Protein AF-A0A9X3WXW0-F1 (afdb_monomer_lite)

Sequence (211 aa):
MPALLLGILGALLFALIAGNRMRPHPTSMSPHPRTERRALQRSVERANAVAKALGFVAEQDAEIPTTFRLHAPEASDGVTLRMGSPAVFAGSFKEDKLVDWMKLEAKGPPGFPAGVKVRPPVQTSLERREGLPGESPTLVTPGGVKLVIENEAGAAIDIAALTGWIDSFPKGTWLVTMNAEALELRADTPAAEDAITCARMLLEEARKPRV

Radius of gyration: 25.04 Å; chains: 1; bounding box: 86×48×47 Å

pLDDT: mean 77.26, std 17.95, range [35.78, 96.0]

Structure (mmCIF, N/CA/C/O backbone):
data_AF-A0A9X3WXW0-F1
#
_entry.id   AF-A0A9X3WXW0-F1
#
loop_
_atom_site.group_PDB
_atom_site.id
_atom_site.type_symbol
_atom_site.label_atom_id
_atom_site.label_alt_id
_atom_site.label_comp_id
_atom_site.label_asym_id
_atom_site.label_entity_id
_atom_site.label_seq_id
_atom_site.pdbx_PDB_ins_code
_atom_site.Cartn_x
_atom_site.Cartn_y
_atom_site.Cartn_z
_atom_site.occupancy
_atom_site.B_iso_or_equiv
_atom_site.auth_seq_id
_atom_site.auth_comp_id
_atom_site.auth_asym_id
_atom_site.auth_atom_id
_atom_site.pdbx_PDB_model_num
ATOM 1 N N . MET A 1 1 ? 68.258 35.914 29.140 1.00 47.53 1 MET A N 1
ATOM 2 C CA . MET A 1 1 ? 67.156 35.942 28.155 1.00 47.53 1 MET A CA 1
ATOM 3 C C . MET A 1 1 ? 66.601 34.531 27.959 1.00 47.53 1 MET A C 1
ATOM 5 O O . MET A 1 1 ? 67.236 33.757 27.257 1.00 47.53 1 MET A O 1
ATOM 9 N N . PRO A 1 2 ? 65.461 34.171 28.576 1.00 46.22 2 PRO A N 1
ATOM 10 C CA . PRO A 1 2 ? 64.708 32.983 28.183 1.00 46.22 2 PRO A CA 1
ATOM 11 C C . PRO A 1 2 ? 63.218 33.338 28.032 1.00 46.22 2 PRO A C 1
ATOM 13 O O . PRO A 1 2 ? 62.447 33.228 28.975 1.00 46.22 2 PRO A O 1
ATOM 16 N N . ALA A 1 3 ? 62.809 33.822 26.861 1.00 49.00 3 ALA A N 1
ATOM 17 C CA . ALA A 1 3 ? 61.394 34.104 26.573 1.00 49.00 3 ALA A CA 1
ATOM 18 C C . ALA A 1 3 ? 60.974 33.676 25.155 1.00 49.00 3 ALA A C 1
ATOM 20 O O . ALA A 1 3 ? 59.904 34.037 24.685 1.00 49.00 3 ALA A O 1
ATOM 21 N N . LEU A 1 4 ? 61.811 32.895 24.465 1.00 49.19 4 LEU A N 1
ATOM 22 C CA . LEU A 1 4 ? 61.635 32.570 23.044 1.00 49.19 4 LEU A CA 1
ATOM 23 C C . LEU A 1 4 ? 61.511 31.068 22.750 1.00 49.19 4 LEU A C 1
ATOM 25 O O . LEU A 1 4 ? 61.487 30.677 21.591 1.00 49.19 4 LEU A O 1
ATOM 29 N N . LEU A 1 5 ? 61.391 30.224 23.781 1.00 47.75 5 LEU A N 1
ATOM 30 C CA . LEU A 1 5 ? 61.276 28.764 23.623 1.00 47.75 5 LEU A CA 1
ATOM 31 C C . LEU A 1 5 ? 59.913 28.178 24.027 1.00 47.75 5 LEU A C 1
ATOM 33 O O . LEU A 1 5 ? 59.675 26.998 23.802 1.00 47.75 5 LEU A O 1
ATOM 37 N N . LEU A 1 6 ? 58.987 28.991 24.549 1.00 47.25 6 LEU A N 1
ATOM 38 C CA . LEU A 1 6 ? 57.638 28.541 24.936 1.00 47.25 6 LEU A CA 1
ATOM 39 C C . LEU A 1 6 ? 56.547 28.841 23.890 1.00 47.25 6 LEU A C 1
ATOM 41 O O . LEU A 1 6 ? 55.460 28.280 23.973 1.00 47.25 6 LEU A O 1
ATOM 45 N N . GLY A 1 7 ? 56.829 29.665 22.874 1.00 44.81 7 GLY A N 1
ATOM 46 C CA . GLY A 1 7 ? 55.848 30.021 21.836 1.00 44.81 7 GLY A CA 1
ATOM 47 C C . GLY A 1 7 ? 55.721 29.011 20.688 1.00 44.81 7 GLY A C 1
ATOM 48 O O . GLY A 1 7 ? 54.688 28.957 20.029 1.00 44.81 7 GLY A O 1
ATOM 49 N N . ILE A 1 8 ? 56.745 28.185 20.452 1.00 50.59 8 ILE A N 1
ATOM 50 C CA . ILE A 1 8 ? 56.795 27.301 19.272 1.00 50.59 8 ILE A CA 1
ATOM 51 C C . ILE A 1 8 ? 56.141 25.937 19.557 1.00 50.59 8 ILE A C 1
ATOM 53 O O . ILE A 1 8 ? 55.553 25.338 18.657 1.00 50.59 8 ILE A O 1
ATOM 57 N N . LEU A 1 9 ? 56.135 25.473 20.814 1.00 44.88 9 LEU A N 1
ATOM 58 C CA . LEU A 1 9 ? 55.498 24.197 21.170 1.00 44.88 9 LEU A CA 1
ATOM 59 C C . LEU A 1 9 ? 53.958 24.270 21.223 1.00 44.88 9 LEU A C 1
ATOM 61 O O . LEU A 1 9 ? 53.294 23.268 20.968 1.00 44.88 9 LEU A O 1
ATOM 65 N N . GLY A 1 10 ? 53.378 25.443 21.505 1.00 42.62 10 GLY A N 1
ATOM 66 C CA . GLY A 1 10 ? 51.919 25.629 21.542 1.00 42.62 10 GLY A CA 1
ATOM 67 C C . GLY A 1 10 ? 51.260 25.642 20.157 1.00 42.62 10 GLY A C 1
ATOM 68 O O . GLY A 1 10 ? 50.136 25.168 19.998 1.00 42.62 10 GLY A O 1
ATOM 69 N N . ALA A 1 11 ? 51.971 26.119 19.131 1.00 47.56 11 ALA A N 1
ATOM 70 C CA . ALA A 1 11 ? 51.448 26.200 17.765 1.00 47.56 11 ALA A CA 1
ATOM 71 C C . ALA A 1 11 ? 51.421 24.835 17.047 1.00 47.56 11 ALA A C 1
ATOM 73 O O . ALA A 1 11 ? 50.542 24.581 16.224 1.00 47.56 11 ALA A O 1
ATOM 74 N N . LEU A 1 12 ? 52.334 23.922 17.396 1.00 47.69 12 LEU A N 1
ATOM 75 C CA . LEU A 1 12 ? 52.393 22.578 16.809 1.00 47.69 12 LEU A CA 1
ATOM 76 C C . LEU A 1 12 ? 51.309 21.632 17.350 1.00 47.69 12 LEU A C 1
ATOM 78 O O . LEU A 1 12 ? 50.851 20.756 16.616 1.00 47.69 12 LEU A O 1
ATOM 82 N N . LEU A 1 13 ? 50.827 21.839 18.581 1.00 46.28 13 LEU A N 1
ATOM 83 C CA . LEU A 1 13 ? 49.731 21.035 19.134 1.00 46.28 13 LEU A CA 1
ATOM 84 C C . LEU A 1 13 ? 48.352 21.462 18.594 1.00 46.28 13 LEU A C 1
ATOM 86 O O . LEU A 1 13 ? 47.459 20.627 18.452 1.00 46.28 13 LEU A O 1
ATOM 90 N N . PHE A 1 14 ? 48.181 22.735 18.219 1.00 44.19 14 PHE A N 1
ATOM 91 C CA . PHE A 1 14 ? 46.934 23.222 17.614 1.00 44.19 14 PHE A CA 1
ATOM 92 C C . PHE A 1 14 ? 46.792 22.812 16.138 1.00 44.19 14 PHE A C 1
ATOM 94 O O . PHE A 1 14 ? 45.684 22.533 15.679 1.00 44.19 14 PHE A O 1
ATOM 101 N N . ALA A 1 15 ? 47.904 22.676 15.407 1.00 44.59 15 ALA A N 1
ATOM 102 C CA . ALA A 1 15 ? 47.894 22.217 14.016 1.00 44.59 15 ALA A CA 1
ATOM 103 C C . ALA A 1 15 ? 47.544 20.720 13.867 1.00 44.59 15 ALA A C 1
ATOM 105 O O . ALA A 1 15 ? 46.961 20.320 12.860 1.00 44.59 15 ALA A O 1
ATOM 106 N N . LEU A 1 16 ? 47.822 19.895 14.883 1.00 45.16 16 LEU A N 1
ATOM 107 C CA . LEU A 1 16 ? 47.486 18.464 14.882 1.00 45.16 16 LEU A CA 1
ATOM 108 C C . LEU A 1 16 ? 46.046 18.164 15.333 1.00 45.16 16 LEU A C 1
ATOM 110 O O . LEU A 1 16 ? 45.488 17.142 14.937 1.00 45.16 16 LEU A O 1
ATOM 114 N N . ILE A 1 17 ? 45.409 19.067 16.088 1.00 46.66 17 ILE A N 1
ATOM 115 C CA . ILE A 1 17 ? 43.994 18.938 16.484 1.00 46.66 17 ILE A CA 1
ATOM 116 C C . ILE A 1 17 ? 43.063 19.587 15.442 1.00 46.66 17 ILE A C 1
ATOM 118 O O . ILE A 1 17 ? 41.972 19.073 15.193 1.00 46.66 17 ILE A O 1
ATOM 122 N N . ALA A 1 18 ? 43.508 20.644 14.753 1.00 41.84 18 ALA A N 1
ATOM 123 C CA . ALA A 1 18 ? 42.761 21.260 13.651 1.00 41.84 18 ALA A CA 1
ATOM 124 C C . ALA A 1 18 ? 42.879 20.493 12.315 1.00 41.84 18 ALA A C 1
ATOM 126 O O . ALA A 1 18 ? 42.007 20.617 11.459 1.00 41.84 18 ALA A O 1
ATOM 127 N N . GLY A 1 19 ? 43.915 19.664 12.137 1.00 36.09 19 GLY A N 1
ATOM 128 C CA . GLY A 1 19 ? 44.166 18.924 10.892 1.00 36.09 19 GLY A CA 1
ATOM 129 C C . GLY A 1 19 ? 43.386 17.614 10.715 1.00 36.09 19 GLY A C 1
ATOM 130 O O . GLY A 1 19 ? 43.466 17.011 9.648 1.00 36.09 19 GLY A O 1
ATOM 131 N N . ASN A 1 20 ? 42.635 17.158 11.727 1.00 38.81 20 ASN A N 1
ATOM 132 C CA . ASN A 1 20 ? 42.012 15.823 11.722 1.00 38.81 20 ASN A CA 1
ATOM 133 C C . ASN A 1 20 ? 40.472 15.817 11.778 1.00 38.81 20 ASN A C 1
ATOM 135 O O . ASN A 1 20 ? 39.855 14.768 11.959 1.00 38.81 20 ASN A O 1
ATOM 139 N N . ARG A 1 21 ? 39.819 16.970 11.588 1.00 47.25 21 ARG A N 1
ATOM 140 C CA . ARG A 1 21 ? 38.354 17.069 11.480 1.00 47.25 21 ARG A CA 1
ATOM 141 C C . ARG A 1 21 ? 37.946 17.916 10.287 1.00 47.25 21 ARG A C 1
ATOM 143 O O . ARG A 1 21 ? 37.599 19.076 10.434 1.00 47.25 21 ARG A O 1
ATOM 150 N N . MET A 1 22 ? 38.007 17.282 9.123 1.00 42.00 22 MET A N 1
ATOM 151 C CA . MET A 1 22 ? 37.138 17.451 7.951 1.00 42.00 22 MET A CA 1
ATOM 152 C C . MET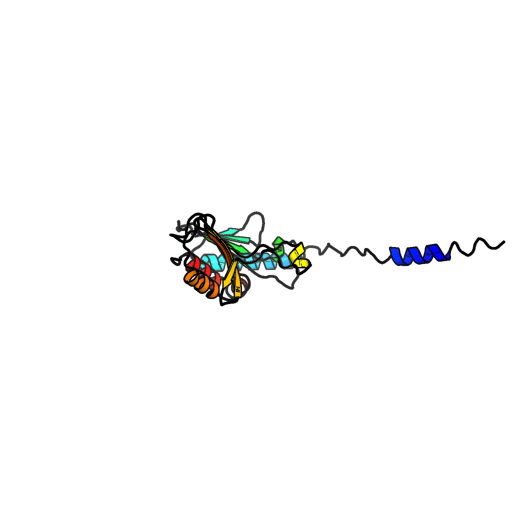 A 1 22 ? 37.929 16.968 6.737 1.00 42.00 22 MET A C 1
ATOM 154 O O . MET A 1 22 ? 38.359 17.742 5.891 1.00 42.00 22 MET A O 1
ATOM 158 N N . ARG A 1 23 ? 38.096 15.644 6.621 1.00 35.78 23 ARG A N 1
ATOM 159 C CA . ARG A 1 23 ? 38.036 15.090 5.270 1.00 35.78 23 ARG A CA 1
ATOM 160 C C . ARG A 1 23 ? 36.584 15.298 4.846 1.00 35.78 23 ARG A C 1
ATOM 162 O O . ARG A 1 23 ? 35.721 14.704 5.500 1.00 35.78 23 ARG A O 1
ATOM 169 N N . PRO A 1 24 ? 36.274 16.137 3.844 1.00 39.06 24 PRO A N 1
ATOM 170 C CA . PRO A 1 24 ? 34.961 16.059 3.235 1.00 39.06 24 PRO A CA 1
ATOM 171 C C . PRO A 1 24 ? 34.783 14.594 2.840 1.00 39.06 24 PRO A C 1
ATOM 173 O O . PRO A 1 24 ? 35.635 14.021 2.157 1.00 39.06 24 PRO A O 1
ATOM 176 N N . HIS A 1 25 ? 33.732 13.946 3.346 1.00 38.56 25 HIS A N 1
ATOM 177 C CA . HIS A 1 25 ? 33.271 12.727 2.702 1.00 38.56 25 HIS A CA 1
ATOM 178 C C . HIS A 1 25 ? 33.154 13.065 1.216 1.00 38.56 25 HIS A C 1
ATOM 180 O O . HIS A 1 25 ? 32.498 14.066 0.907 1.00 38.56 25 HIS A O 1
ATOM 186 N N . PRO A 1 26 ? 33.796 12.313 0.308 1.00 38.75 26 PRO A N 1
ATOM 187 C CA . PRO A 1 26 ? 33.577 12.518 -1.108 1.00 38.75 26 PRO A CA 1
ATOM 188 C C . PRO A 1 26 ? 32.106 12.191 -1.385 1.00 38.75 26 PRO A C 1
ATOM 190 O O . PRO A 1 26 ? 31.726 11.052 -1.623 1.00 38.75 26 PRO A O 1
ATOM 193 N N . THR A 1 27 ? 31.254 13.210 -1.324 1.00 44.75 27 THR A N 1
ATOM 194 C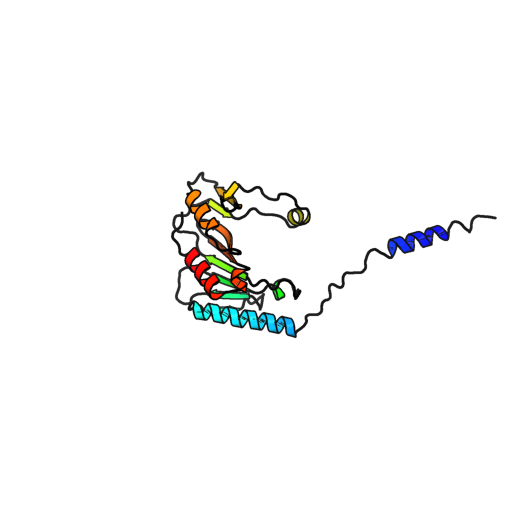 CA . THR A 1 27 ? 29.890 13.230 -1.862 1.00 44.75 27 THR A CA 1
ATOM 195 C C . THR A 1 27 ? 29.991 13.545 -3.348 1.00 44.75 27 THR A C 1
ATOM 197 O O . THR A 1 27 ? 29.448 14.509 -3.865 1.00 44.75 27 THR A O 1
ATOM 200 N N . SER A 1 28 ? 30.776 12.724 -4.034 1.00 43.00 28 SER A N 1
ATOM 201 C CA . SER A 1 28 ? 30.934 12.744 -5.477 1.00 43.00 28 SER A CA 1
ATOM 202 C C . SER A 1 28 ? 31.199 11.307 -5.911 1.00 43.00 28 SER A C 1
ATOM 204 O O . SER A 1 28 ? 32.285 10.940 -6.351 1.00 43.00 28 SER A O 1
ATOM 206 N N . MET A 1 29 ? 30.200 10.444 -5.705 1.00 43.81 29 MET A N 1
ATOM 207 C CA . MET A 1 29 ? 30.074 9.283 -6.576 1.00 43.81 29 MET A CA 1
ATOM 208 C C . MET A 1 29 ? 29.506 9.820 -7.878 1.00 43.81 29 MET A C 1
ATOM 210 O O . MET A 1 29 ? 28.339 10.198 -7.947 1.00 43.81 29 MET A O 1
ATOM 214 N N . SER A 1 30 ? 30.364 9.928 -8.886 1.00 46.16 30 SER A N 1
ATOM 215 C CA . SER A 1 30 ? 29.923 10.223 -10.241 1.00 46.16 30 SER A CA 1
ATOM 216 C C . SER A 1 30 ? 28.887 9.172 -10.664 1.00 46.16 30 SER A C 1
ATOM 218 O O . SER A 1 30 ? 29.119 7.984 -10.415 1.00 46.16 30 SER A O 1
ATOM 220 N N . PRO A 1 31 ? 27.768 9.568 -11.292 1.00 49.84 31 PRO A N 1
ATOM 221 C CA . PRO A 1 31 ? 26.766 8.628 -11.779 1.00 49.84 31 PRO A CA 1
ATOM 222 C C . PRO A 1 31 ? 27.450 7.597 -12.679 1.00 49.84 31 PRO A C 1
ATOM 224 O O . PRO A 1 31 ? 28.133 7.958 -13.636 1.00 49.84 31 PRO A O 1
ATOM 227 N N . HIS A 1 32 ? 27.354 6.309 -12.344 1.00 58.59 32 HIS A N 1
ATOM 228 C CA . HIS A 1 32 ? 27.865 5.237 -13.196 1.00 58.59 32 HIS A CA 1
ATOM 229 C C . HIS A 1 32 ? 26.804 4.922 -14.250 1.00 58.59 32 HIS A C 1
ATOM 231 O O . HIS A 1 32 ? 25.869 4.179 -13.945 1.00 58.59 32 HIS A O 1
ATOM 237 N N . PRO A 1 33 ? 26.943 5.393 -15.508 1.00 62.66 33 PRO A N 1
ATOM 238 C CA . PRO A 1 33 ? 25.837 5.402 -16.472 1.00 62.66 33 PRO A CA 1
ATOM 239 C C . PRO A 1 33 ? 25.291 4.003 -16.782 1.00 62.66 33 PRO A C 1
ATOM 241 O O . PRO A 1 33 ? 24.159 3.839 -17.224 1.00 62.66 33 PRO A O 1
ATOM 244 N N . ARG A 1 34 ? 26.102 2.961 -16.561 1.00 67.38 34 ARG A N 1
ATOM 245 C CA . ARG A 1 34 ? 25.706 1.560 -16.742 1.00 67.38 34 ARG A CA 1
ATOM 246 C C . ARG A 1 34 ? 24.744 1.076 -15.658 1.00 67.38 34 ARG A C 1
ATOM 248 O O . ARG A 1 34 ? 23.805 0.354 -15.982 1.00 67.38 34 ARG A O 1
ATOM 255 N N . THR A 1 35 ? 24.962 1.456 -14.402 1.00 68.56 35 THR A N 1
ATOM 256 C CA . THR A 1 35 ? 24.119 1.038 -13.273 1.00 68.56 35 THR A CA 1
ATOM 257 C C . THR A 1 35 ? 22.761 1.726 -13.337 1.00 68.56 35 THR A C 1
ATOM 259 O O . THR A 1 35 ? 21.738 1.072 -13.153 1.00 68.56 35 THR A O 1
ATOM 262 N N . GLU A 1 36 ? 22.734 3.005 -13.718 1.00 69.62 36 GLU A N 1
ATOM 263 C CA . GLU A 1 36 ? 21.486 3.755 -13.908 1.00 69.62 36 GLU A CA 1
ATOM 264 C C . GLU A 1 36 ? 20.651 3.176 -15.050 1.00 69.62 36 GLU A C 1
ATOM 266 O O . GLU A 1 36 ? 19.460 2.921 -14.882 1.00 69.62 36 GLU A O 1
ATOM 271 N N . ARG A 1 37 ? 21.289 2.876 -16.191 1.00 76.56 37 ARG A N 1
ATOM 272 C CA . ARG A 1 37 ? 20.621 2.241 -17.337 1.00 76.56 37 ARG A CA 1
ATOM 273 C C . ARG A 1 37 ? 20.045 0.875 -16.988 1.00 76.56 37 ARG A C 1
ATOM 275 O O . ARG A 1 37 ? 18.923 0.585 -17.379 1.00 76.56 37 ARG A O 1
ATOM 282 N N . ARG A 1 38 ? 20.784 0.048 -16.242 1.00 78.25 38 ARG A N 1
ATOM 283 C CA . ARG A 1 38 ? 20.304 -1.272 -15.803 1.00 78.25 38 ARG A CA 1
ATOM 284 C C . ARG A 1 38 ? 19.134 -1.162 -14.832 1.00 78.25 38 ARG A C 1
ATOM 286 O O . ARG A 1 38 ? 18.173 -1.907 -14.974 1.00 78.25 38 ARG A O 1
ATOM 293 N N . ALA A 1 39 ? 19.201 -0.240 -13.872 1.00 76.38 39 ALA A N 1
ATOM 294 C CA . ALA A 1 39 ? 18.103 -0.003 -12.941 1.00 76.38 39 ALA A CA 1
ATOM 295 C C . ALA A 1 39 ? 16.846 0.469 -13.683 1.00 76.38 39 ALA A C 1
ATOM 297 O O . ALA A 1 39 ? 15.774 -0.085 -13.466 1.00 76.38 39 ALA A O 1
ATOM 298 N N . LEU A 1 40 ? 16.996 1.415 -14.616 1.00 80.69 40 LEU A N 1
ATOM 299 C CA . LEU A 1 40 ? 15.907 1.886 -15.466 1.00 80.69 40 LEU A CA 1
ATOM 300 C C . LEU A 1 40 ? 15.310 0.757 -16.308 1.00 80.69 40 LEU A C 1
ATOM 302 O O . LEU A 1 40 ? 14.100 0.559 -16.279 1.00 80.69 40 LEU A O 1
ATOM 306 N N . GLN A 1 41 ? 16.146 -0.007 -17.012 1.00 85.19 41 GLN A N 1
ATOM 307 C CA . GLN A 1 41 ? 15.699 -1.137 -17.825 1.00 85.19 41 GLN A CA 1
ATOM 308 C C . GLN A 1 41 ? 14.925 -2.155 -16.979 1.00 85.19 41 GLN A C 1
ATOM 310 O O . GLN A 1 41 ? 13.826 -2.552 -17.357 1.00 85.19 41 GLN A O 1
ATOM 315 N N . ARG A 1 42 ? 15.443 -2.508 -15.797 1.00 83.88 42 ARG A N 1
ATOM 316 C CA . ARG A 1 42 ? 14.769 -3.412 -14.859 1.00 83.88 42 ARG A CA 1
ATOM 317 C C . ARG A 1 42 ? 13.416 -2.862 -14.403 1.00 83.88 42 ARG A C 1
ATOM 319 O O . ARG A 1 42 ? 12.443 -3.609 -14.368 1.00 83.88 42 ARG A O 1
ATOM 326 N N . SER A 1 43 ? 13.341 -1.576 -14.053 1.00 85.12 43 SER A N 1
ATOM 327 C CA . SER A 1 43 ? 12.083 -0.925 -13.663 1.00 85.12 43 SER A CA 1
ATOM 328 C C . SER A 1 43 ? 11.057 -0.957 -14.799 1.00 85.12 43 SER A C 1
ATOM 330 O O . SER A 1 43 ? 9.907 -1.310 -14.550 1.00 85.12 43 SER A O 1
ATOM 332 N N . VAL A 1 44 ? 11.479 -0.662 -16.036 1.00 89.81 44 VAL A N 1
ATOM 333 C CA . VAL A 1 44 ? 10.632 -0.696 -17.242 1.00 89.81 44 VAL A CA 1
ATOM 334 C C . VAL A 1 44 ? 10.103 -2.107 -17.503 1.00 89.81 44 VAL A C 1
ATOM 336 O O . VAL A 1 44 ? 8.897 -2.299 -17.642 1.00 89.81 44 VAL A O 1
ATOM 339 N N . GLU A 1 45 ? 10.988 -3.105 -17.556 1.00 90.44 45 GLU A N 1
ATOM 340 C CA . GLU A 1 45 ? 10.623 -4.502 -17.823 1.00 90.44 45 GLU A CA 1
ATOM 341 C C . GLU A 1 45 ? 9.633 -5.022 -16.780 1.00 90.44 45 GLU A C 1
ATOM 343 O O . GLU A 1 45 ? 8.600 -5.596 -17.133 1.00 90.44 45 GLU A O 1
ATOM 348 N N . ARG A 1 46 ? 9.900 -4.757 -15.497 1.00 89.38 46 ARG A N 1
ATOM 349 C CA . ARG A 1 46 ? 9.033 -5.180 -14.397 1.00 89.38 46 ARG A CA 1
ATOM 350 C C . ARG A 1 46 ? 7.678 -4.480 -14.437 1.00 89.38 46 ARG A C 1
ATOM 352 O O . ARG A 1 46 ? 6.658 -5.152 -14.303 1.00 89.38 46 ARG A O 1
ATOM 359 N N . ALA A 1 47 ? 7.654 -3.160 -14.631 1.00 91.56 47 ALA A N 1
ATOM 360 C CA . ALA A 1 47 ? 6.409 -2.400 -14.713 1.00 91.56 47 ALA A CA 1
ATOM 361 C C . ALA A 1 47 ? 5.534 -2.892 -15.868 1.00 91.56 47 ALA A C 1
ATOM 363 O O . ALA A 1 47 ? 4.358 -3.168 -15.659 1.00 91.56 47 ALA A O 1
ATOM 364 N N . ASN A 1 48 ? 6.116 -3.108 -17.049 1.00 92.88 48 ASN A N 1
ATOM 365 C CA . ASN A 1 48 ? 5.394 -3.639 -18.205 1.00 92.88 48 ASN A CA 1
ATOM 366 C C . ASN A 1 48 ? 4.901 -5.075 -17.985 1.00 92.88 48 ASN A C 1
ATOM 368 O O . ASN A 1 48 ? 3.790 -5.409 -18.397 1.00 92.88 48 ASN A O 1
ATOM 372 N N . ALA A 1 49 ? 5.695 -5.926 -17.325 1.00 93.25 49 ALA A N 1
ATOM 373 C CA . ALA A 1 49 ? 5.285 -7.287 -16.991 1.00 93.25 49 ALA A CA 1
ATOM 374 C C . ALA A 1 49 ? 4.075 -7.296 -16.044 1.00 93.25 49 ALA A C 1
ATOM 376 O O . ALA A 1 49 ? 3.105 -8.011 -16.298 1.00 93.25 49 ALA A O 1
ATOM 377 N N . VAL A 1 50 ? 4.101 -6.463 -14.998 1.00 93.19 50 VAL A N 1
ATOM 378 C CA . VAL A 1 50 ? 2.973 -6.297 -14.070 1.00 93.19 50 VAL A CA 1
ATOM 379 C C . VAL A 1 50 ? 1.762 -5.713 -14.793 1.00 93.19 50 VAL A C 1
ATOM 381 O O . VAL A 1 50 ? 0.676 -6.277 -14.687 1.00 93.19 50 VAL A O 1
ATOM 384 N N . ALA A 1 51 ? 1.944 -4.654 -15.587 1.00 92.81 51 ALA A N 1
ATOM 385 C CA . ALA A 1 51 ? 0.868 -4.033 -16.359 1.00 92.81 51 ALA A CA 1
ATOM 386 C C . ALA A 1 51 ? 0.150 -5.066 -17.229 1.00 92.81 51 ALA A C 1
ATOM 388 O O . ALA A 1 51 ? -1.055 -5.271 -17.107 1.00 92.81 51 ALA A O 1
ATOM 389 N N . LYS A 1 52 ? 0.918 -5.816 -18.025 1.00 94.06 52 LYS A N 1
ATOM 390 C CA . LYS A 1 52 ? 0.397 -6.870 -18.894 1.00 94.06 52 LYS A CA 1
ATOM 391 C C . LYS A 1 52 ? -0.341 -7.955 -18.109 1.00 94.06 52 LYS A C 1
ATOM 393 O O . LYS A 1 52 ? -1.409 -8.383 -18.531 1.00 94.06 52 LYS A O 1
ATOM 398 N N . ALA A 1 53 ? 0.212 -8.404 -16.983 1.00 93.44 53 ALA A N 1
ATOM 399 C CA . ALA A 1 53 ? -0.375 -9.474 -16.175 1.00 93.44 53 ALA A CA 1
ATOM 400 C C . ALA A 1 53 ? -1.686 -9.081 -15.473 1.00 93.44 53 ALA A C 1
ATOM 402 O O . ALA A 1 53 ? -2.442 -9.971 -15.067 1.00 93.44 53 ALA A O 1
ATOM 403 N N . LEU A 1 54 ? -1.926 -7.778 -15.306 1.00 90.62 54 LEU A N 1
ATOM 404 C CA . LEU A 1 54 ? -3.113 -7.209 -14.667 1.00 90.62 54 LEU A CA 1
ATOM 405 C C . LEU A 1 54 ? -4.099 -6.585 -15.665 1.00 90.62 54 LEU A C 1
ATOM 407 O O . LEU A 1 54 ? -5.197 -6.215 -15.262 1.00 90.62 54 LEU A O 1
ATOM 411 N N . GLY A 1 55 ? -3.727 -6.457 -16.944 1.00 91.12 55 GLY A N 1
ATOM 412 C CA . GLY A 1 55 ? -4.512 -5.723 -17.943 1.00 91.12 55 GLY A CA 1
ATOM 413 C C . GLY A 1 55 ? -4.456 -4.199 -17.766 1.00 91.12 55 GLY A C 1
ATOM 414 O O . GLY A 1 55 ? -5.410 -3.502 -18.092 1.00 91.12 55 GLY A O 1
ATOM 415 N N . PHE A 1 56 ? -3.370 -3.682 -17.192 1.00 92.00 56 PHE A N 1
ATOM 416 C CA . PHE A 1 56 ? -3.152 -2.260 -16.924 1.00 92.00 56 PHE A CA 1
ATOM 417 C C . PHE A 1 56 ? -2.222 -1.654 -17.983 1.00 92.00 56 PHE A C 1
ATOM 419 O O . PHE A 1 56 ? -1.517 -2.361 -18.707 1.00 92.00 56 PHE A O 1
ATOM 426 N N . VAL A 1 57 ? -2.178 -0.327 -18.026 1.00 91.12 57 VAL A N 1
ATOM 427 C CA . VAL A 1 57 ? -1.202 0.460 -18.781 1.00 91.12 57 VAL A CA 1
ATOM 428 C C . VAL A 1 57 ? -0.167 1.020 -17.812 1.00 91.12 57 VAL A C 1
ATOM 430 O O . VAL A 1 57 ? -0.516 1.527 -16.745 1.00 91.12 57 VAL A O 1
ATOM 433 N N . ALA A 1 58 ? 1.110 0.904 -18.180 1.00 92.81 58 ALA A N 1
ATOM 434 C CA . ALA A 1 58 ? 2.220 1.496 -17.445 1.00 92.81 58 ALA A CA 1
ATOM 435 C C . ALA A 1 58 ? 2.574 2.866 -18.027 1.00 92.81 58 ALA A C 1
ATOM 437 O O . ALA A 1 58 ? 2.940 2.980 -19.194 1.00 92.81 58 ALA A O 1
ATOM 438 N N . GLU A 1 59 ? 2.531 3.886 -17.184 1.00 92.19 59 GLU A N 1
ATOM 439 C CA . GLU A 1 59 ? 2.983 5.239 -17.479 1.00 92.19 59 GLU A CA 1
ATOM 440 C C . GLU A 1 59 ? 4.195 5.562 -16.618 1.00 92.19 59 GLU A C 1
ATOM 442 O O . GLU A 1 59 ? 4.181 5.383 -15.399 1.00 92.19 59 GLU A O 1
ATOM 447 N N . GLN A 1 60 ? 5.264 6.030 -17.250 1.00 90.62 60 GLN A N 1
ATOM 448 C CA . GLN A 1 60 ? 6.455 6.457 -16.532 1.00 90.62 60 GLN A CA 1
ATOM 449 C C . GLN A 1 60 ? 6.190 7.781 -15.808 1.00 90.62 60 GLN A C 1
ATOM 451 O O . GLN A 1 60 ? 5.596 8.700 -16.370 1.00 90.62 60 GLN A O 1
ATOM 456 N N . ASP A 1 61 ? 6.650 7.884 -14.564 1.00 85.12 61 ASP A N 1
ATOM 457 C CA . ASP A 1 61 ? 6.620 9.128 -13.802 1.00 85.12 61 ASP A CA 1
ATOM 458 C C . ASP A 1 61 ? 7.584 10.147 -14.438 1.00 85.12 61 ASP A C 1
ATOM 460 O O . ASP A 1 61 ? 8.744 9.830 -14.717 1.00 85.12 61 ASP A O 1
ATOM 464 N N . ALA A 1 62 ? 7.095 11.363 -14.692 1.00 81.31 62 ALA A N 1
ATOM 465 C CA . ALA A 1 62 ? 7.852 12.391 -15.404 1.00 81.31 62 ALA A CA 1
ATOM 466 C C . ALA A 1 62 ? 9.059 12.911 -14.605 1.00 81.31 62 ALA A C 1
ATOM 468 O O . ALA A 1 62 ? 10.039 13.364 -15.197 1.00 81.31 62 ALA A O 1
ATOM 469 N N . GLU A 1 63 ? 9.000 12.846 -13.274 1.00 78.81 63 GLU A N 1
ATOM 470 C CA . GLU A 1 63 ? 10.046 13.365 -12.390 1.00 78.81 63 GLU A CA 1
ATOM 471 C C . GLU A 1 63 ? 11.040 12.274 -11.985 1.00 78.81 63 GLU A C 1
ATOM 473 O O . GLU A 1 63 ? 12.221 12.548 -11.761 1.00 78.81 63 GLU A O 1
ATOM 478 N N . ILE A 1 64 ? 10.578 11.022 -11.897 1.00 78.94 64 ILE A N 1
ATOM 479 C CA . ILE A 1 64 ? 11.378 9.897 -11.406 1.00 78.94 64 ILE A CA 1
ATOM 480 C C . ILE A 1 64 ? 11.359 8.762 -12.442 1.00 78.94 64 ILE A C 1
ATOM 482 O O . ILE A 1 64 ? 10.491 7.892 -12.377 1.00 78.94 64 ILE A O 1
ATOM 486 N N . PRO A 1 65 ? 12.364 8.664 -13.335 1.00 80.81 65 PRO A N 1
ATOM 487 C CA . PRO A 1 65 ? 12.353 7.715 -14.456 1.00 80.81 65 PRO A CA 1
ATOM 488 C C . PRO A 1 65 ? 12.223 6.229 -14.081 1.00 80.81 65 PRO A C 1
ATOM 490 O O . PRO A 1 65 ? 11.839 5.407 -14.905 1.00 80.81 65 PRO A O 1
ATOM 493 N N . THR A 1 66 ? 12.564 5.839 -12.854 1.00 82.94 66 THR A N 1
ATOM 494 C CA . THR A 1 66 ? 12.420 4.446 -12.379 1.00 82.94 66 THR A CA 1
ATOM 495 C C . THR A 1 66 ? 11.085 4.168 -11.703 1.00 82.94 66 THR A C 1
ATOM 497 O O . THR A 1 66 ? 10.876 3.055 -11.225 1.00 82.94 66 THR A O 1
ATOM 500 N N . THR A 1 67 ? 10.192 5.154 -11.648 1.00 86.62 67 THR A N 1
ATOM 501 C CA . THR A 1 67 ? 8.852 5.024 -11.083 1.00 86.62 67 THR A CA 1
ATOM 502 C C . THR A 1 67 ? 7.832 4.945 -12.206 1.00 86.62 67 THR A C 1
ATOM 504 O O . THR A 1 67 ? 7.883 5.706 -13.168 1.00 86.62 67 THR A O 1
ATOM 507 N N . PHE A 1 68 ? 6.891 4.021 -12.065 1.00 90.88 68 PHE A N 1
ATOM 508 C CA . PHE A 1 68 ? 5.805 3.805 -13.005 1.00 90.88 68 PHE A CA 1
ATOM 509 C C . PHE A 1 68 ? 4.481 3.842 -12.261 1.00 90.88 68 PHE A C 1
ATOM 511 O O . PHE A 1 68 ? 4.348 3.274 -11.172 1.00 90.88 68 PHE A O 1
ATOM 518 N N . ARG A 1 69 ? 3.504 4.514 -12.858 1.00 90.94 69 ARG A N 1
ATOM 519 C CA . ARG A 1 69 ? 2.099 4.453 -12.488 1.00 90.94 69 ARG A CA 1
ATOM 520 C C . ARG A 1 69 ? 1.409 3.446 -13.398 1.00 90.94 69 ARG A C 1
ATOM 522 O O . ARG A 1 69 ? 1.537 3.499 -14.612 1.00 90.94 69 ARG A O 1
ATOM 529 N N . LEU A 1 70 ? 0.686 2.527 -12.793 1.00 92.12 70 LEU A N 1
ATOM 530 C CA . LEU A 1 70 ? -0.095 1.494 -13.440 1.00 92.12 70 LEU A CA 1
ATOM 531 C C . LEU A 1 70 ? -1.566 1.823 -13.213 1.00 92.12 70 LEU A C 1
ATOM 533 O O . LEU A 1 70 ? -2.007 1.927 -12.064 1.00 92.12 70 LEU A O 1
ATOM 537 N N . HIS A 1 71 ? -2.309 1.982 -14.300 1.00 87.38 71 HIS A N 1
ATOM 538 C CA . HIS A 1 71 ? -3.738 2.266 -14.263 1.00 87.38 71 HIS A CA 1
ATOM 539 C C . HIS A 1 71 ? -4.493 1.308 -15.186 1.00 87.38 71 HIS A C 1
ATOM 541 O O . HIS A 1 71 ? -3.976 0.871 -16.215 1.00 87.38 71 HIS A O 1
ATOM 547 N N . ALA A 1 72 ? -5.717 0.959 -14.811 1.00 86.00 72 ALA A N 1
ATOM 548 C CA . ALA A 1 72 ? -6.592 0.135 -15.630 1.00 86.00 72 ALA A CA 1
ATOM 549 C C . ALA A 1 72 ? -7.415 1.042 -16.564 1.00 86.00 72 ALA A C 1
ATOM 551 O O . ALA A 1 72 ? -8.137 1.900 -16.060 1.00 86.00 72 ALA A O 1
ATOM 552 N N . PRO A 1 73 ? -7.347 0.879 -17.898 1.00 77.06 73 PRO A N 1
ATOM 553 C CA . PRO A 1 73 ? -8.030 1.779 -18.837 1.00 77.06 73 PRO A CA 1
ATOM 554 C C . PRO A 1 73 ? -9.554 1.791 -18.692 1.00 77.06 73 PRO A C 1
ATOM 556 O O . PRO A 1 73 ? -10.194 2.816 -18.903 1.00 77.06 73 PRO A O 1
ATOM 559 N N . GLU A 1 74 ? -10.132 0.642 -18.343 1.00 73.62 74 GLU A N 1
ATOM 560 C CA . GLU A 1 74 ? -11.584 0.437 -18.297 1.00 73.62 74 GLU A CA 1
ATOM 561 C C . GLU A 1 74 ? -12.150 0.456 -16.875 1.00 73.62 74 GLU A C 1
ATOM 563 O O . GLU A 1 74 ? -13.364 0.376 -16.685 1.00 73.62 74 GLU A O 1
ATOM 568 N N . ALA A 1 75 ? -11.291 0.534 -15.858 1.00 65.62 75 ALA A N 1
ATOM 569 C CA . ALA A 1 75 ? -11.718 0.354 -14.484 1.00 65.62 75 ALA A CA 1
ATOM 570 C C . ALA A 1 75 ? -11.920 1.717 -13.802 1.00 65.62 75 ALA A C 1
ATOM 572 O O . ALA A 1 75 ? -11.008 2.532 -13.673 1.00 65.62 75 ALA A O 1
ATOM 573 N N . SER A 1 76 ? -13.162 1.983 -13.385 1.00 58.94 76 SER A N 1
ATOM 574 C CA . SER A 1 76 ? -13.552 3.219 -12.689 1.00 58.94 76 SER A CA 1
ATOM 575 C C . SER A 1 76 ? -13.313 3.156 -11.175 1.00 58.94 76 SER A C 1
ATOM 577 O O . SER A 1 76 ? -13.789 4.013 -10.428 1.00 58.94 76 SER A O 1
ATOM 579 N N . ASP A 1 77 ? -12.661 2.100 -10.698 1.00 65.44 77 ASP A N 1
ATOM 580 C CA . ASP A 1 77 ? -12.476 1.752 -9.289 1.00 65.44 77 ASP A CA 1
ATOM 581 C C . ASP A 1 77 ? -11.512 2.703 -8.560 1.00 65.44 77 ASP A C 1
ATOM 583 O O . ASP A 1 77 ? -11.398 2.645 -7.337 1.00 65.44 77 ASP A O 1
ATOM 587 N N . GLY A 1 78 ? -10.891 3.653 -9.273 1.00 70.75 78 GLY A N 1
ATOM 588 C CA . GLY A 1 78 ? -10.076 4.711 -8.671 1.00 70.75 78 GLY A CA 1
ATOM 589 C C . GLY A 1 78 ? -8.808 4.179 -8.004 1.00 70.75 78 GLY A C 1
ATOM 590 O O . GLY A 1 78 ? -8.245 4.849 -7.140 1.00 70.75 78 GLY A O 1
ATOM 591 N N . VAL A 1 79 ? -8.379 2.971 -8.381 1.00 82.94 79 VAL A N 1
ATOM 592 C CA . VAL A 1 79 ? -7.178 2.328 -7.855 1.00 82.94 79 VAL A CA 1
ATOM 593 C C . VAL A 1 79 ? -5.978 2.714 -8.707 1.00 82.94 79 VAL A C 1
ATOM 595 O O . VAL A 1 79 ? -5.965 2.521 -9.920 1.00 82.94 79 VAL A O 1
ATOM 598 N N . THR A 1 80 ? -4.944 3.231 -8.056 1.00 86.56 80 THR A N 1
ATOM 599 C CA . THR A 1 80 ? -3.668 3.579 -8.671 1.00 86.56 80 THR A CA 1
ATOM 600 C C . THR A 1 80 ? -2.569 2.737 -8.045 1.00 86.56 80 THR A C 1
ATOM 602 O O . THR A 1 80 ? -2.304 2.832 -6.848 1.00 86.56 80 THR A O 1
ATOM 605 N N . LEU A 1 81 ? -1.885 1.934 -8.858 1.00 90.25 81 LEU A N 1
ATOM 606 C CA . LEU A 1 81 ? -0.693 1.215 -8.427 1.00 90.25 81 LEU A CA 1
ATOM 607 C C . LEU A 1 81 ? 0.538 1.986 -8.908 1.00 90.25 81 LEU A C 1
ATOM 609 O O . LEU A 1 81 ? 0.681 2.288 -10.085 1.00 90.25 81 LEU A O 1
ATOM 613 N N . ARG A 1 82 ? 1.444 2.327 -8.003 1.00 90.69 82 ARG A N 1
ATOM 614 C CA . ARG A 1 82 ? 2.753 2.901 -8.312 1.00 90.69 82 ARG A CA 1
ATOM 615 C C . ARG A 1 82 ? 3.824 1.910 -7.916 1.00 90.69 82 ARG A C 1
ATOM 617 O O . ARG A 1 82 ? 3.715 1.239 -6.895 1.00 90.69 82 ARG A O 1
ATOM 624 N N . MET A 1 83 ? 4.884 1.840 -8.696 1.00 89.50 83 MET A N 1
ATOM 625 C CA . MET A 1 83 ? 6.011 0.977 -8.386 1.00 89.50 83 MET A CA 1
ATOM 626 C C . MET A 1 83 ? 7.305 1.606 -8.850 1.00 89.50 83 MET A C 1
ATOM 628 O O . MET A 1 83 ? 7.324 2.326 -9.846 1.00 89.50 83 MET A O 1
ATOM 632 N N . GLY A 1 84 ? 8.396 1.314 -8.156 1.00 81.38 84 GLY A N 1
ATOM 633 C CA . GLY A 1 84 ? 9.681 1.867 -8.541 1.00 81.38 84 GLY A CA 1
ATOM 634 C C . GLY A 1 84 ? 10.873 1.169 -7.919 1.00 81.38 84 GLY A C 1
ATOM 635 O O . GLY A 1 84 ? 10.750 0.128 -7.271 1.00 81.38 84 GLY A O 1
ATOM 636 N N . SER A 1 85 ? 12.047 1.740 -8.169 1.00 73.06 85 SER A N 1
ATOM 637 C CA . SER A 1 85 ? 13.325 1.250 -7.658 1.00 73.06 85 SER A CA 1
ATOM 638 C C . SER A 1 85 ? 14.108 2.417 -7.038 1.00 73.06 85 SER A C 1
ATOM 640 O O . SER A 1 85 ? 14.275 3.451 -7.682 1.00 73.06 85 SER A O 1
ATOM 642 N N . PRO A 1 86 ? 14.611 2.296 -5.796 1.00 63.56 86 PRO A N 1
ATOM 643 C CA . PRO A 1 86 ? 15.105 3.431 -5.010 1.00 63.56 86 PRO A CA 1
ATOM 644 C C . PRO A 1 86 ? 16.429 4.022 -5.511 1.00 63.56 86 PRO A C 1
ATOM 646 O O . PRO A 1 86 ? 16.796 5.110 -5.078 1.00 63.56 86 PRO A O 1
ATOM 649 N N . ALA A 1 87 ? 17.115 3.357 -6.448 1.00 58.38 87 ALA A N 1
ATOM 650 C CA . ALA A 1 87 ? 18.414 3.778 -6.986 1.00 58.38 87 ALA A CA 1
ATOM 651 C C . ALA A 1 87 ? 18.444 5.244 -7.456 1.00 58.38 87 ALA A C 1
ATOM 653 O O . ALA A 1 87 ? 19.448 5.933 -7.297 1.00 58.38 87 ALA A O 1
ATOM 654 N N . VAL A 1 88 ? 17.336 5.724 -8.033 1.00 55.19 88 VAL A N 1
ATOM 655 C CA . VAL A 1 88 ? 17.268 7.055 -8.659 1.00 55.19 88 VAL A CA 1
ATOM 656 C C . VAL A 1 88 ? 16.623 8.097 -7.744 1.00 55.19 88 VAL A C 1
ATOM 658 O O . VAL A 1 88 ? 17.006 9.259 -7.804 1.00 55.19 88 VAL A O 1
ATOM 661 N N . PHE A 1 89 ? 15.719 7.700 -6.838 1.00 48.88 89 PHE A N 1
ATOM 662 C CA . PHE A 1 89 ? 14.994 8.637 -5.961 1.00 48.88 89 PHE A CA 1
ATOM 663 C C . PHE A 1 89 ? 15.916 9.445 -5.030 1.00 48.88 89 PHE A C 1
ATOM 665 O O . PHE A 1 89 ? 15.579 10.553 -4.632 1.00 48.88 89 PHE A O 1
ATOM 672 N N . ALA A 1 90 ? 17.099 8.917 -4.706 1.00 53.66 90 ALA A N 1
ATOM 673 C CA . ALA A 1 90 ? 18.070 9.580 -3.835 1.00 53.66 90 ALA A CA 1
ATOM 674 C C . ALA A 1 90 ? 19.390 9.939 -4.542 1.00 53.66 90 ALA A C 1
ATOM 676 O O . ALA A 1 90 ? 20.383 10.203 -3.864 1.00 53.66 90 ALA A O 1
ATOM 677 N N . GLY A 1 91 ? 19.447 9.856 -5.881 1.00 52.69 91 GLY A N 1
ATOM 678 C CA . GLY A 1 91 ? 20.696 10.008 -6.643 1.00 52.69 91 GLY A CA 1
ATOM 679 C C . GLY A 1 91 ? 21.815 9.063 -6.178 1.00 52.69 91 GLY A C 1
ATOM 680 O O . GLY A 1 91 ? 22.994 9.358 -6.359 1.00 52.69 91 GLY A O 1
ATOM 681 N N . SER A 1 92 ? 21.461 7.957 -5.512 1.00 51.78 92 SER A N 1
ATOM 682 C CA . SER A 1 92 ? 22.407 7.067 -4.848 1.00 51.78 92 SER A CA 1
ATOM 683 C C . SER A 1 92 ? 22.228 5.638 -5.342 1.00 51.78 92 SER A C 1
ATOM 685 O O . SER A 1 92 ? 21.301 4.919 -4.982 1.00 51.78 92 SER A O 1
ATOM 687 N N . PHE A 1 93 ? 23.186 5.204 -6.155 1.00 53.50 93 PHE A N 1
ATOM 688 C CA . PHE A 1 93 ? 23.306 3.829 -6.629 1.00 53.50 93 PHE A CA 1
ATOM 689 C C . PHE A 1 93 ? 24.225 3.044 -5.695 1.00 53.50 93 PHE A C 1
ATOM 691 O O . PHE A 1 93 ? 25.227 2.480 -6.126 1.00 53.50 93 PHE A O 1
ATOM 698 N N . LYS A 1 94 ? 23.935 3.060 -4.388 1.00 47.09 94 LYS A N 1
ATOM 699 C CA . LYS A 1 94 ? 24.626 2.150 -3.471 1.00 47.09 94 LYS A CA 1
ATOM 700 C C . LYS A 1 94 ? 24.102 0.743 -3.742 1.00 47.09 94 LYS A C 1
ATOM 702 O O . LYS A 1 94 ? 22.898 0.512 -3.644 1.00 47.09 94 LYS A O 1
ATOM 707 N N . GLU A 1 95 ? 25.011 -0.161 -4.096 1.00 43.31 95 GLU A N 1
ATOM 708 C CA . GLU A 1 95 ? 24.730 -1.555 -4.470 1.00 43.31 95 GLU A CA 1
ATOM 709 C C . GLU A 1 95 ? 23.919 -2.315 -3.406 1.00 43.31 95 GLU A C 1
ATOM 711 O O . GLU A 1 95 ? 23.231 -3.277 -3.733 1.00 43.31 95 GLU A O 1
ATOM 716 N N . ASP A 1 96 ? 23.900 -1.837 -2.159 1.00 37.84 96 ASP A N 1
ATOM 717 C CA . ASP A 1 96 ? 23.432 -2.656 -1.051 1.00 37.84 96 ASP A CA 1
ATOM 718 C C . ASP A 1 96 ? 21.924 -2.725 -0.830 1.00 37.84 96 ASP A C 1
ATOM 720 O O . ASP A 1 96 ? 21.509 -3.680 -0.186 1.00 37.84 96 ASP A O 1
ATOM 724 N N . LYS A 1 97 ? 21.075 -1.814 -1.335 1.00 47.94 97 LYS A N 1
ATOM 725 C CA . LYS A 1 97 ? 19.607 -1.940 -1.147 1.00 47.94 97 LYS A CA 1
ATOM 726 C C . LYS A 1 97 ? 18.793 -1.307 -2.275 1.00 47.94 97 LYS A C 1
ATOM 728 O O . LYS A 1 97 ? 18.036 -0.361 -2.064 1.00 47.94 97 LYS A O 1
ATOM 733 N N . LEU A 1 98 ? 18.898 -1.871 -3.479 1.00 52.94 98 LEU A N 1
ATOM 734 C CA . LEU A 1 98 ? 17.902 -1.678 -4.541 1.00 52.94 98 LEU A CA 1
ATOM 735 C C . LEU A 1 98 ? 16.584 -2.379 -4.170 1.00 52.94 98 LEU A C 1
ATOM 737 O O . LEU A 1 98 ? 16.215 -3.368 -4.798 1.00 52.94 98 LEU A O 1
ATOM 741 N N . VAL A 1 99 ? 15.900 -1.901 -3.133 1.00 68.81 99 VAL A N 1
ATOM 742 C CA . VAL A 1 99 ? 14.647 -2.502 -2.671 1.00 68.81 99 VAL A CA 1
ATOM 743 C C . VAL A 1 99 ? 13.519 -1.990 -3.545 1.00 68.81 99 VAL A C 1
ATOM 745 O O . VAL A 1 99 ? 13.054 -0.863 -3.389 1.00 68.81 99 VAL A O 1
ATOM 748 N N . ASP A 1 100 ? 13.137 -2.804 -4.517 1.00 77.56 100 ASP A N 1
ATOM 749 C CA . ASP A 1 100 ? 11.972 -2.528 -5.339 1.00 77.56 100 ASP A CA 1
ATOM 750 C C . ASP A 1 100 ? 10.742 -2.341 -4.459 1.00 77.56 100 ASP A C 1
ATOM 752 O O . ASP A 1 100 ? 10.575 -3.026 -3.459 1.00 77.56 100 ASP A O 1
ATOM 756 N N . TRP A 1 101 ? 9.902 -1.375 -4.805 1.00 85.38 101 TRP A N 1
ATOM 757 C CA . TRP A 1 101 ? 8.744 -1.038 -3.993 1.00 85.38 101 TRP A CA 1
ATOM 758 C C . TRP A 1 101 ? 7.486 -0.965 -4.843 1.00 85.38 101 TRP A C 1
ATOM 760 O O . TRP A 1 101 ? 7.528 -0.687 -6.047 1.00 85.38 101 TRP A O 1
ATOM 770 N N . MET A 1 102 ? 6.359 -1.183 -4.178 1.00 90.12 102 MET A N 1
ATOM 771 C CA . MET A 1 102 ? 5.016 -0.966 -4.687 1.00 90.12 102 MET A CA 1
ATOM 772 C C . MET A 1 102 ? 4.210 -0.149 -3.687 1.00 90.12 102 MET A C 1
ATOM 774 O O . MET A 1 102 ? 4.358 -0.283 -2.473 1.00 90.12 102 MET A O 1
ATOM 778 N N . LYS A 1 103 ? 3.355 0.711 -4.220 1.00 91.62 103 LYS A N 1
ATOM 779 C CA . LYS A 1 103 ? 2.414 1.547 -3.495 1.00 91.62 103 LYS A CA 1
ATOM 780 C C . LYS A 1 103 ? 1.072 1.441 -4.198 1.00 91.62 103 LYS A C 1
ATOM 782 O O . LYS A 1 103 ? 0.984 1.778 -5.371 1.00 91.62 103 LYS A O 1
ATOM 787 N N . LEU A 1 104 ? 0.037 1.024 -3.490 1.00 92.12 104 LEU A N 1
ATOM 788 C CA . LEU A 1 104 ? -1.330 1.065 -3.983 1.00 92.12 104 LEU A CA 1
ATOM 789 C C . LEU A 1 104 ? -2.083 2.183 -3.271 1.00 92.12 104 LEU A C 1
ATOM 791 O O . LEU A 1 104 ? -2.058 2.252 -2.045 1.00 92.12 104 LEU A O 1
ATOM 795 N N . GLU A 1 105 ? -2.748 3.028 -4.047 1.00 91.50 105 GLU A N 1
ATOM 796 C CA . GLU A 1 105 ? -3.702 4.038 -3.594 1.00 91.50 105 GLU A CA 1
ATOM 797 C C . GLU A 1 105 ? -5.086 3.653 -4.118 1.00 91.50 105 GLU A C 1
ATOM 799 O O . GLU A 1 105 ? -5.237 3.335 -5.296 1.00 91.50 105 GLU A O 1
ATOM 804 N N . ALA A 1 106 ? -6.093 3.658 -3.257 1.00 90.69 106 ALA A N 1
ATOM 805 C CA . ALA A 1 106 ? -7.475 3.361 -3.611 1.00 90.69 106 ALA A CA 1
ATOM 806 C C . ALA A 1 106 ? -8.431 4.215 -2.775 1.00 90.69 106 ALA A C 1
ATOM 808 O O . ALA A 1 106 ? -8.015 4.882 -1.823 1.00 90.69 106 ALA A O 1
ATOM 809 N N . LYS A 1 107 ? -9.725 4.163 -3.107 1.00 88.56 107 LYS A N 1
ATOM 810 C CA . LYS A 1 107 ? -10.767 4.682 -2.218 1.00 88.56 107 LYS A CA 1
ATOM 811 C C . LYS A 1 107 ? -10.774 3.925 -0.890 1.00 88.56 107 LYS A C 1
ATOM 813 O O . LYS A 1 107 ? -10.403 2.752 -0.825 1.00 88.56 107 LYS A O 1
ATOM 818 N N . GLY A 1 108 ? -11.218 4.619 0.151 1.00 86.19 108 GLY A N 1
ATOM 819 C CA . GLY A 1 108 ? -11.464 4.026 1.458 1.00 86.19 108 GLY A CA 1
ATOM 820 C C . GLY A 1 108 ? -12.454 2.856 1.390 1.00 86.19 108 GLY A C 1
ATOM 821 O O . GLY A 1 108 ? -13.267 2.795 0.458 1.00 86.19 108 GLY A O 1
ATOM 822 N N . PRO A 1 109 ? -12.407 1.915 2.351 1.00 84.81 109 PRO A N 1
ATOM 823 C CA . PRO A 1 109 ? -13.347 0.804 2.384 1.00 84.81 109 PRO A CA 1
ATOM 824 C C . PRO A 1 109 ? -14.798 1.309 2.460 1.00 84.81 109 PRO A C 1
ATOM 826 O O . PRO A 1 109 ? -15.086 2.220 3.244 1.00 84.81 109 PRO A O 1
ATOM 829 N N . PRO A 1 110 ? -15.733 0.739 1.679 1.00 81.12 110 PRO A N 1
ATOM 830 C CA . PRO A 1 110 ? -17.142 1.097 1.786 1.00 81.12 110 PRO A CA 1
ATOM 831 C C . PRO A 1 110 ? -17.655 0.872 3.209 1.00 81.12 110 PRO A C 1
ATOM 833 O O . PRO A 1 110 ? -17.470 -0.207 3.756 1.00 81.12 110 PRO A O 1
ATOM 836 N N . GLY A 1 111 ? -18.320 1.874 3.789 1.00 80.12 111 GLY A N 1
ATOM 837 C CA . GLY A 1 111 ? -18.847 1.789 5.156 1.00 80.12 111 GLY A CA 1
ATOM 838 C C . GLY A 1 111 ? -17.843 2.154 6.252 1.00 80.12 111 GLY A C 1
ATOM 839 O O . GLY A 1 111 ? -18.246 2.256 7.410 1.00 80.12 111 GLY A O 1
ATOM 840 N N . PHE A 1 112 ? -16.580 2.437 5.907 1.00 86.56 112 PHE A N 1
ATOM 841 C CA . PHE A 1 112 ? -15.597 2.867 6.894 1.00 86.56 112 PHE A CA 1
ATOM 842 C C . PHE A 1 112 ? -16.044 4.178 7.570 1.00 86.56 112 PHE A C 1
ATOM 844 O O . PHE A 1 112 ? -16.426 5.120 6.862 1.00 86.56 112 PHE A O 1
ATOM 851 N N . PRO A 1 113 ? -16.017 4.278 8.914 1.00 88.25 113 PRO A N 1
ATOM 852 C CA . PRO A 1 113 ? -16.607 5.421 9.597 1.00 88.25 113 PRO A CA 1
ATOM 853 C C . PRO A 1 113 ? -15.946 6.754 9.228 1.00 88.25 113 PRO A C 1
ATOM 855 O O . PRO A 1 113 ? -14.719 6.883 9.193 1.00 88.25 113 PRO A O 1
ATOM 858 N N . ALA A 1 114 ? -16.771 7.776 8.989 1.00 87.38 114 ALA A N 1
ATOM 859 C CA . ALA A 1 114 ? -16.292 9.136 8.766 1.00 87.38 114 ALA A CA 1
ATOM 860 C C . ALA A 1 114 ? -15.564 9.673 10.013 1.00 87.38 114 ALA A C 1
ATOM 862 O O . ALA A 1 114 ? -15.951 9.381 11.144 1.00 87.38 114 ALA A O 1
ATOM 863 N N . GLY A 1 115 ? -14.503 10.460 9.807 1.00 88.19 115 GLY A N 1
ATOM 864 C CA . GLY A 1 115 ? -13.694 11.019 10.899 1.00 88.19 115 GLY A CA 1
ATOM 865 C C . GLY A 1 115 ? -12.757 10.018 11.588 1.00 88.19 115 GLY A C 1
ATOM 866 O O . GLY A 1 115 ? -12.068 10.388 12.537 1.00 88.19 115 GLY A O 1
ATOM 867 N N . VAL A 1 116 ? -12.703 8.767 11.115 1.00 92.06 116 VAL A N 1
ATOM 868 C CA . VAL A 1 116 ? -11.720 7.776 11.560 1.00 92.06 116 VAL A CA 1
ATOM 869 C C . VAL A 1 116 ? -10.552 7.716 10.586 1.00 92.06 116 VAL A C 1
ATOM 871 O O . VAL A 1 116 ? -10.740 7.611 9.372 1.00 92.06 116 VAL A O 1
ATOM 874 N N . LYS A 1 117 ? -9.333 7.689 11.126 1.00 94.56 117 LYS A N 1
ATOM 875 C CA . LYS A 1 117 ? -8.111 7.450 10.360 1.00 94.56 117 LYS A CA 1
ATOM 876 C C . LYS A 1 117 ? -7.204 6.457 11.072 1.00 94.56 117 LYS A C 1
ATOM 878 O O . LYS A 1 117 ? -6.850 6.639 12.232 1.00 94.56 117 LYS A O 1
ATOM 883 N N . VAL A 1 118 ? -6.781 5.432 10.341 1.00 94.81 118 VAL A N 1
ATOM 884 C CA . VAL A 1 118 ? -5.820 4.421 10.793 1.00 94.81 118 VAL A CA 1
ATOM 885 C C . VAL A 1 118 ? -4.513 4.616 10.038 1.00 94.81 118 VAL A C 1
ATOM 887 O O . VAL A 1 118 ? -4.507 4.756 8.812 1.00 94.81 118 VAL A O 1
ATOM 890 N N . ARG A 1 119 ? -3.394 4.644 10.759 1.00 95.31 119 ARG A N 1
ATOM 891 C CA . ARG A 1 119 ? -2.048 4.822 10.196 1.00 95.31 119 ARG A CA 1
ATOM 892 C C . ARG A 1 119 ? -0.983 4.244 11.133 1.00 95.31 119 ARG A C 1
ATOM 894 O O . ARG A 1 119 ? -1.267 4.047 12.314 1.00 95.31 119 ARG A O 1
ATOM 901 N N . PRO A 1 120 ? 0.248 3.986 10.665 1.00 93.25 120 PRO A N 1
ATOM 902 C CA . PRO A 1 120 ? 1.349 3.724 11.576 1.00 93.25 120 PRO A CA 1
ATOM 903 C C . PRO A 1 120 ? 1.687 4.988 12.398 1.00 93.25 120 PRO A C 1
ATOM 905 O O . PRO A 1 120 ? 1.393 6.112 11.962 1.00 93.25 120 PRO A O 1
ATOM 908 N N . PRO A 1 121 ? 2.323 4.826 13.572 1.00 92.69 121 PRO A N 1
ATOM 909 C CA . PRO A 1 121 ? 2.875 5.945 14.321 1.00 92.69 1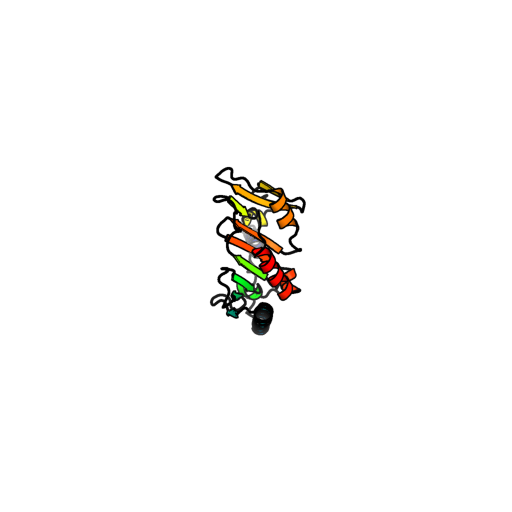21 PRO A CA 1
ATOM 910 C C . PRO A 1 121 ? 3.935 6.694 13.507 1.00 92.69 121 PRO A C 1
ATOM 912 O O . PRO A 1 121 ? 4.762 6.092 12.815 1.00 92.69 121 PRO A O 1
ATOM 915 N N . VAL A 1 122 ? 3.914 8.018 13.594 1.00 90.06 122 VAL A N 1
ATOM 916 C CA . VAL A 1 122 ? 4.896 8.901 12.975 1.00 90.06 122 VAL A CA 1
ATOM 917 C C . VAL A 1 122 ? 6.152 8.934 13.837 1.00 90.06 122 VAL A C 1
ATOM 919 O O . VAL A 1 122 ? 6.107 8.988 15.064 1.00 90.06 122 VAL A O 1
ATOM 922 N N . GLN A 1 123 ? 7.299 8.926 13.166 1.00 85.75 123 GLN A N 1
ATOM 923 C CA . GLN A 1 123 ? 8.587 9.138 13.806 1.00 85.75 123 GLN A CA 1
ATOM 924 C C . GLN A 1 123 ? 9.412 10.103 12.963 1.00 85.75 123 GLN A C 1
ATOM 926 O O . GLN A 1 123 ? 9.572 9.920 11.750 1.00 85.75 123 GLN A O 1
ATOM 931 N N . THR A 1 124 ? 9.949 11.126 13.610 1.00 84.38 124 THR A N 1
ATOM 932 C CA . THR A 1 124 ? 10.857 12.091 12.999 1.00 84.38 124 THR A CA 1
ATOM 933 C C . THR A 1 124 ? 12.215 11.455 12.693 1.00 84.38 124 THR A C 1
ATOM 935 O O . THR A 1 124 ? 12.603 10.415 13.236 1.00 84.38 124 THR A O 1
ATOM 938 N N . SER A 1 125 ? 12.981 12.095 11.807 1.00 81.56 125 SER A N 1
ATOM 939 C CA . SER A 1 125 ? 14.344 11.662 11.480 1.00 81.56 125 SER A CA 1
ATOM 940 C C . SER A 1 125 ? 15.278 11.702 12.694 1.00 81.56 125 SER A C 1
ATOM 942 O O . SER A 1 125 ? 16.122 10.815 12.833 1.00 81.56 125 SER A O 1
ATOM 944 N N . LEU A 1 126 ? 15.109 12.695 13.575 1.00 82.25 126 LEU A N 1
ATOM 945 C CA . LEU A 1 126 ? 15.856 12.824 14.825 1.00 82.25 126 LEU A CA 1
ATOM 946 C C . LEU A 1 126 ? 15.559 11.651 15.759 1.00 82.25 126 LEU A C 1
ATOM 948 O O . LEU A 1 126 ? 16.481 10.950 16.165 1.00 82.25 126 LEU A O 1
ATOM 952 N N . GLU A 1 127 ? 14.279 11.385 16.025 1.00 83.12 127 GLU A N 1
ATOM 953 C CA . GLU A 1 127 ? 13.874 10.303 16.924 1.00 83.12 127 GLU A CA 1
ATOM 954 C C . GLU A 1 127 ? 14.375 8.947 16.436 1.00 83.12 127 GLU A C 1
ATOM 956 O O . GLU A 1 127 ? 14.879 8.151 17.223 1.00 83.12 127 GLU A O 1
ATOM 961 N N . ARG A 1 128 ? 14.322 8.706 15.121 1.00 82.69 128 ARG A N 1
ATOM 962 C CA . ARG A 1 128 ? 14.864 7.479 14.535 1.00 82.69 128 ARG A CA 1
ATOM 963 C C . ARG A 1 128 ? 16.377 7.371 14.720 1.00 82.69 128 ARG A C 1
ATOM 965 O O . ARG A 1 128 ? 16.876 6.290 15.016 1.00 82.69 128 ARG A O 1
ATOM 972 N N . ARG A 1 129 ? 17.112 8.469 14.519 1.00 81.31 129 ARG A N 1
ATOM 973 C CA . ARG A 1 129 ? 18.576 8.504 14.647 1.00 81.31 129 ARG A CA 1
ATOM 974 C C . ARG A 1 129 ? 19.031 8.289 16.090 1.00 81.31 129 ARG A C 1
ATOM 976 O O . ARG A 1 129 ? 20.067 7.668 16.302 1.00 81.31 129 ARG A O 1
ATOM 983 N N . GLU A 1 130 ? 18.280 8.814 17.048 1.00 88.00 130 GLU A N 1
ATOM 984 C CA . GLU A 1 130 ? 18.628 8.797 18.473 1.00 88.00 130 GLU A CA 1
ATOM 985 C C . GLU A 1 130 ? 17.962 7.651 19.249 1.00 88.00 130 GLU A C 1
ATOM 987 O O . GLU A 1 130 ? 18.226 7.479 20.434 1.00 88.00 130 GLU A O 1
ATOM 992 N N . GLY A 1 131 ? 17.126 6.840 18.591 1.00 82.81 131 GLY A N 1
ATOM 993 C CA . GLY A 1 131 ? 16.410 5.739 19.238 1.00 82.81 131 GLY A CA 1
ATOM 994 C C . GLY A 1 131 ? 15.330 6.208 20.217 1.00 82.81 131 GLY A C 1
ATOM 995 O O . GLY A 1 131 ? 14.998 5.486 21.155 1.00 82.81 131 GLY A O 1
ATOM 996 N N . LEU A 1 132 ? 14.790 7.412 20.016 1.00 85.50 132 LEU A N 1
ATOM 997 C CA . LEU A 1 132 ? 13.707 7.964 20.826 1.00 85.50 132 LEU A CA 1
ATOM 998 C C . LEU A 1 132 ? 12.360 7.324 20.438 1.00 85.50 132 LEU A C 1
ATOM 1000 O O . LEU A 1 132 ? 12.174 6.931 19.280 1.00 85.50 132 LEU A O 1
ATOM 1004 N N . PRO A 1 133 ? 11.407 7.224 21.385 1.00 78.19 133 PRO A N 1
ATOM 1005 C CA . PRO A 1 133 ? 10.209 6.395 21.234 1.00 78.19 133 PRO A CA 1
ATOM 1006 C C . PRO A 1 133 ? 9.252 6.811 20.103 1.00 78.19 133 PRO A C 1
ATOM 1008 O O . PRO A 1 133 ? 8.474 5.967 19.663 1.00 78.19 133 PRO A O 1
ATOM 1011 N N . GLY A 1 134 ? 9.335 8.044 19.586 1.00 88.88 134 GLY A N 1
ATOM 1012 C CA . GLY A 1 134 ? 8.411 8.548 18.564 1.00 88.88 134 GLY A CA 1
ATOM 1013 C C . GLY A 1 134 ? 6.977 8.680 19.083 1.00 88.88 134 GLY A C 1
ATOM 1014 O O . GLY A 1 134 ? 6.741 8.719 20.292 1.00 88.88 134 GLY A O 1
ATOM 1015 N N . GLU A 1 135 ? 6.009 8.740 18.169 1.00 93.38 135 GLU A N 1
ATOM 1016 C CA . GLU A 1 135 ? 4.588 8.737 18.521 1.00 93.38 135 GLU A CA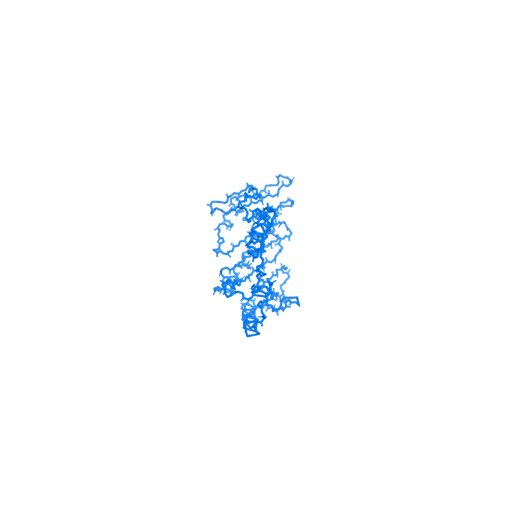 1
ATOM 1017 C C . GLU A 1 135 ? 4.164 7.398 19.155 1.00 93.38 135 GLU A C 1
ATOM 1019 O O . GLU A 1 135 ? 4.458 6.315 18.640 1.00 93.38 135 GLU A O 1
ATOM 1024 N N . SER A 1 136 ? 3.433 7.468 20.271 1.00 92.81 136 SER A N 1
ATOM 1025 C CA . SER A 1 136 ? 2.881 6.284 20.936 1.00 92.81 136 SER A CA 1
ATOM 1026 C C . SER A 1 136 ? 1.731 5.678 20.121 1.00 92.81 136 SER A C 1
ATOM 1028 O O . SER A 1 136 ? 0.813 6.405 19.740 1.00 92.81 136 SER A O 1
ATOM 1030 N N . PRO A 1 137 ? 1.712 4.353 19.886 1.00 94.44 137 PRO A N 1
ATOM 1031 C CA . PRO A 1 137 ? 0.577 3.709 19.239 1.00 94.44 137 PRO A CA 1
ATOM 1032 C C . PRO A 1 137 ? -0.651 3.715 20.151 1.00 94.44 137 PRO A C 1
ATOM 1034 O O . PRO A 1 137 ? -0.539 3.523 21.362 1.00 94.44 137 PRO A O 1
ATOM 1037 N N . THR A 1 138 ? -1.834 3.854 19.560 1.00 94.50 138 THR A N 1
ATOM 1038 C CA . THR A 1 138 ? -3.111 3.659 20.266 1.00 94.50 138 THR A CA 1
ATOM 1039 C C . THR A 1 138 ? -3.529 2.189 20.276 1.00 94.50 138 THR A C 1
ATOM 1041 O O . THR A 1 138 ? -4.347 1.787 21.097 1.00 94.50 138 THR A O 1
ATOM 1044 N N . LEU A 1 139 ? -2.984 1.385 19.358 1.00 94.38 139 LEU A N 1
ATOM 1045 C CA . LEU A 1 139 ? -3.267 -0.037 19.217 1.00 94.38 139 LEU A CA 1
ATOM 1046 C C . LEU A 1 139 ? -2.002 -0.789 18.793 1.00 94.38 139 LEU A C 1
ATOM 1048 O O . LEU A 1 139 ? -1.243 -0.330 17.938 1.00 94.38 139 LEU A O 1
ATOM 1052 N N . VAL A 1 140 ? -1.802 -1.973 19.363 1.00 96.00 140 VAL A N 1
ATOM 1053 C CA . VAL A 1 140 ? -0.815 -2.947 18.888 1.00 96.00 140 VAL A CA 1
ATOM 1054 C C . VAL A 1 140 ? -1.570 -4.227 18.552 1.00 96.00 140 VAL A C 1
ATOM 1056 O O . VAL A 1 140 ? -2.302 -4.740 19.397 1.00 96.00 140 VAL A O 1
ATOM 1059 N N . THR A 1 141 ? -1.445 -4.706 17.316 1.00 95.12 141 THR A N 1
ATOM 1060 C CA . THR A 1 141 ? -2.100 -5.942 16.873 1.00 95.12 141 THR A CA 1
ATOM 1061 C C . THR A 1 141 ? -1.482 -7.165 17.572 1.00 95.12 141 THR A C 1
ATOM 1063 O O . THR A 1 141 ? -0.340 -7.087 18.040 1.00 95.12 141 THR A O 1
ATOM 1066 N N . PRO A 1 142 ? -2.178 -8.315 17.634 1.00 95.06 142 PRO A N 1
ATOM 1067 C CA . PRO A 1 142 ? -1.586 -9.576 18.090 1.00 95.06 142 PRO A CA 1
ATOM 1068 C C . PRO A 1 142 ? -0.297 -9.965 17.347 1.00 95.06 142 PRO A C 1
ATOM 1070 O O . PRO A 1 142 ? 0.635 -10.477 17.966 1.00 95.06 142 PRO A O 1
A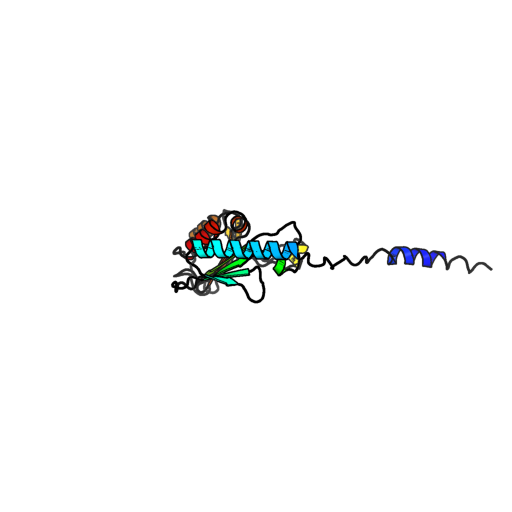TOM 1073 N N . GLY A 1 143 ? -0.208 -9.669 16.047 1.00 92.25 143 GLY A N 1
ATOM 1074 C CA . GLY A 1 143 ? 0.999 -9.828 15.228 1.00 92.25 143 GLY A CA 1
ATOM 1075 C C . GLY A 1 143 ? 2.112 -8.811 15.516 1.00 92.25 143 GLY A C 1
ATOM 1076 O O . GLY A 1 143 ? 3.186 -8.891 14.921 1.00 92.25 143 GLY A O 1
ATOM 1077 N N . GLY A 1 144 ? 1.895 -7.864 16.433 1.00 94.06 144 GLY A N 1
ATOM 1078 C CA . GLY A 1 144 ? 2.881 -6.874 16.871 1.00 94.06 144 GLY A CA 1
ATOM 1079 C C . GLY A 1 144 ? 2.932 -5.598 16.026 1.00 94.06 144 GLY A C 1
ATOM 1080 O O . GLY A 1 144 ? 3.831 -4.773 16.221 1.00 94.06 144 GLY A O 1
ATOM 1081 N N . VAL A 1 145 ? 1.990 -5.398 15.101 1.00 93.12 145 VAL A N 1
ATOM 1082 C CA . VAL A 1 145 ? 1.917 -4.190 14.272 1.00 93.12 145 VAL A CA 1
ATOM 1083 C C . VAL A 1 145 ? 1.384 -3.031 15.108 1.00 93.12 145 VAL A C 1
ATOM 1085 O O . VAL A 1 145 ? 0.337 -3.117 15.743 1.00 93.12 145 VAL A O 1
ATOM 1088 N N . LYS A 1 146 ? 2.118 -1.919 15.114 1.00 94.44 146 LYS A N 1
ATOM 1089 C CA . LYS A 1 146 ? 1.758 -0.704 15.854 1.00 94.44 146 LYS A CA 1
ATOM 1090 C C . LYS A 1 146 ? 0.920 0.217 14.975 1.00 94.44 146 LYS A C 1
ATOM 1092 O O . LYS A 1 146 ? 1.333 0.530 13.859 1.00 94.44 146 LYS A O 1
ATOM 1097 N N . LEU A 1 147 ? -0.208 0.689 15.496 1.00 95.12 147 LEU A N 1
ATOM 1098 C CA . LEU A 1 147 ? -1.150 1.560 14.800 1.00 95.12 147 LEU A CA 1
ATOM 1099 C C . LEU A 1 147 ? -1.557 2.744 15.683 1.00 95.12 147 LEU A C 1
ATOM 1101 O O . LEU A 1 147 ? -1.643 2.641 16.908 1.00 95.12 147 LEU A O 1
ATOM 1105 N N . VAL A 1 148 ? -1.843 3.863 15.029 1.00 95.62 148 VAL A N 1
ATOM 1106 C CA . VAL A 1 148 ? -2.544 5.020 15.581 1.00 95.62 148 VAL A CA 1
ATOM 1107 C C . VAL A 1 148 ? -3.910 5.088 14.909 1.00 95.62 148 VAL A C 1
ATOM 1109 O O . VAL A 1 148 ? -4.009 5.063 13.679 1.00 95.62 148 VAL A O 1
ATOM 1112 N N . ILE A 1 149 ? -4.950 5.145 15.734 1.00 93.75 149 ILE A N 1
ATOM 1113 C CA . ILE A 1 149 ? -6.343 5.310 15.335 1.00 93.75 149 ILE A CA 1
ATOM 1114 C C . ILE A 1 149 ? -6.791 6.673 15.846 1.00 93.75 149 ILE A C 1
ATOM 1116 O O . ILE A 1 149 ? -7.006 6.865 17.042 1.00 93.75 149 ILE A O 1
ATOM 1120 N N . GLU A 1 150 ? -6.919 7.619 14.928 1.00 93.12 150 GLU A N 1
ATOM 1121 C CA . GLU A 1 150 ? -7.561 8.904 15.178 1.00 93.12 150 GLU A CA 1
ATOM 1122 C C . GLU A 1 150 ? -9.069 8.689 15.016 1.00 93.12 150 GLU A C 1
ATOM 1124 O O . GLU A 1 150 ? -9.515 8.214 13.972 1.00 93.12 150 GLU A O 1
ATOM 1129 N N . ASN A 1 151 ? -9.846 8.966 16.063 1.00 88.12 151 ASN A N 1
ATOM 1130 C CA . ASN A 1 151 ? -11.297 8.787 16.069 1.00 88.12 151 ASN A CA 1
ATOM 1131 C C . ASN A 1 151 ? -11.946 9.961 16.806 1.00 88.12 151 ASN A C 1
ATOM 1133 O O . ASN A 1 151 ? -12.202 9.895 18.007 1.00 88.12 151 ASN A O 1
ATOM 1137 N N . GLU A 1 152 ? -12.176 11.053 16.081 1.00 71.06 152 GLU A N 1
ATOM 1138 C CA . GLU A 1 152 ? -12.708 12.297 16.652 1.00 71.06 152 GLU A CA 1
ATOM 1139 C C . GLU A 1 152 ? -14.182 12.180 17.083 1.00 71.06 152 GLU A C 1
ATOM 1141 O O . GLU A 1 152 ? -14.650 12.969 17.900 1.00 71.06 152 GLU A O 1
ATOM 1146 N N . ALA A 1 153 ? -14.915 11.183 16.572 1.00 60.16 153 ALA A N 1
ATOM 1147 C CA . ALA A 1 153 ? -16.371 11.086 16.703 1.00 60.16 153 ALA A CA 1
ATOM 1148 C C . ALA A 1 153 ? -16.865 9.954 17.625 1.00 60.16 153 ALA A C 1
ATOM 1150 O O . ALA A 1 153 ? -18.071 9.729 17.719 1.00 60.16 153 ALA A O 1
ATOM 1151 N N . GLY A 1 154 ? -15.966 9.204 18.279 1.00 67.31 154 GLY A N 1
ATOM 1152 C CA . GLY A 1 154 ? -16.348 8.011 19.049 1.00 67.31 154 GLY A CA 1
ATOM 1153 C C . GLY A 1 154 ? -17.001 6.927 18.182 1.00 67.31 154 GLY A C 1
ATOM 1154 O O . GLY A 1 154 ? -17.766 6.102 18.681 1.00 67.31 154 GLY A O 1
ATOM 1155 N N . ALA A 1 155 ? -16.724 6.948 16.877 1.00 80.62 155 ALA A N 1
ATOM 1156 C CA . ALA A 1 155 ? -17.309 6.031 15.919 1.00 80.62 155 ALA A CA 1
ATOM 1157 C C . ALA A 1 155 ? -16.872 4.594 16.222 1.00 80.62 155 ALA A C 1
ATOM 1159 O O . ALA A 1 155 ? -15.705 4.338 16.535 1.00 80.62 155 ALA A O 1
ATOM 1160 N N . ALA A 1 156 ? -17.811 3.654 16.133 1.00 80.81 156 ALA A N 1
ATOM 1161 C CA . ALA A 1 156 ? -17.516 2.247 16.346 1.00 80.81 156 ALA A CA 1
ATOM 1162 C C . ALA A 1 156 ? -16.699 1.700 15.167 1.00 80.81 156 ALA A C 1
ATOM 1164 O O . ALA A 1 156 ? -17.091 1.840 14.012 1.00 80.81 156 ALA A O 1
ATOM 1165 N N . ILE A 1 157 ? -15.568 1.072 15.480 1.00 87.19 157 ILE A N 1
ATOM 1166 C CA . ILE A 1 157 ? -14.717 0.349 14.532 1.00 87.19 157 ILE A CA 1
ATOM 1167 C C . ILE A 1 157 ? -14.600 -1.072 15.064 1.00 87.19 157 ILE A C 1
ATOM 1169 O O . ILE A 1 157 ? -14.328 -1.259 16.254 1.00 87.19 157 ILE A O 1
ATOM 1173 N N . ASP A 1 158 ? -14.750 -2.069 14.197 1.00 90.25 158 ASP A N 1
ATOM 1174 C CA . ASP A 1 158 ? -14.423 -3.444 14.557 1.00 90.25 158 ASP A CA 1
ATOM 1175 C C . ASP A 1 158 ? -12.895 -3.618 14.630 1.00 90.25 158 ASP A C 1
ATOM 1177 O O . ASP A 1 158 ? -12.205 -3.864 13.637 1.00 90.25 158 ASP A O 1
ATOM 1181 N N . ILE A 1 159 ? -12.353 -3.454 15.839 1.00 90.75 159 ILE A N 1
ATOM 1182 C CA . ILE A 1 159 ? -10.921 -3.603 16.115 1.00 90.75 159 ILE A CA 1
ATOM 1183 C C . ILE A 1 159 ? -10.451 -5.043 15.863 1.00 90.75 159 ILE A C 1
ATOM 1185 O O . ILE A 1 159 ? -9.317 -5.243 15.426 1.00 90.75 159 ILE A O 1
ATOM 1189 N N . ALA A 1 160 ? -11.295 -6.054 16.090 1.00 91.31 160 ALA A N 1
ATOM 1190 C CA . ALA A 1 160 ? -10.917 -7.447 15.867 1.00 91.31 160 ALA A CA 1
ATOM 1191 C C . ALA A 1 160 ? -10.766 -7.735 14.367 1.00 91.31 160 ALA A C 1
ATOM 1193 O O . ALA A 1 160 ? -9.742 -8.274 13.946 1.00 91.31 160 ALA A O 1
ATOM 1194 N N . ALA A 1 161 ? -11.725 -7.293 13.550 1.00 90.38 161 ALA A N 1
ATOM 1195 C CA . ALA A 1 161 ? -11.627 -7.391 12.096 1.00 90.38 161 ALA A CA 1
ATOM 1196 C C . ALA A 1 161 ? -10.429 -6.598 11.547 1.00 90.38 161 ALA A C 1
ATOM 1198 O O . ALA A 1 161 ? -9.677 -7.115 10.720 1.00 90.38 161 ALA A O 1
ATOM 1199 N N . LEU A 1 162 ? -10.200 -5.375 12.045 1.00 91.19 162 LEU A N 1
ATOM 1200 C CA . LEU A 1 162 ? -9.060 -4.544 11.651 1.00 91.19 162 LEU A CA 1
ATOM 1201 C C . LEU A 1 162 ? -7.720 -5.229 11.951 1.00 91.19 162 LEU A C 1
ATOM 1203 O O . LEU A 1 162 ? -6.864 -5.324 11.076 1.00 91.19 162 LEU A O 1
ATOM 1207 N N . THR A 1 163 ? -7.527 -5.696 13.185 1.00 93.12 163 THR A N 1
ATOM 1208 C CA . THR A 1 163 ? -6.273 -6.340 13.614 1.00 93.12 163 THR A CA 1
ATOM 1209 C C . THR A 1 163 ? -6.022 -7.640 12.860 1.00 93.12 163 THR A C 1
ATOM 1211 O O . THR A 1 163 ? -4.923 -7.823 12.344 1.00 93.12 163 THR A O 1
ATOM 1214 N N . GLY A 1 164 ? -7.042 -8.491 12.708 1.00 92.00 164 GLY A N 1
ATOM 1215 C CA . GLY A 1 164 ? -6.942 -9.728 11.933 1.00 92.00 164 GLY A CA 1
ATOM 1216 C C . GLY A 1 164 ? -6.612 -9.476 10.463 1.00 92.00 164 GLY A C 1
ATOM 1217 O O . GLY A 1 164 ? -5.810 -10.198 9.874 1.00 92.00 164 GLY A O 1
ATOM 1218 N N . TRP A 1 165 ? -7.170 -8.416 9.877 1.00 90.81 165 TRP A N 1
ATOM 1219 C CA . TRP A 1 165 ? -6.836 -8.009 8.519 1.00 90.81 165 TRP A CA 1
ATOM 1220 C C . TRP A 1 165 ? -5.378 -7.542 8.393 1.00 90.81 165 TRP A C 1
ATOM 1222 O O . TRP A 1 165 ? -4.660 -8.030 7.521 1.00 90.81 165 TRP A O 1
ATOM 1232 N N . ILE A 1 166 ? -4.912 -6.658 9.278 1.00 92.12 166 ILE A N 1
ATOM 1233 C CA . ILE A 1 166 ? -3.527 -6.159 9.265 1.00 92.12 166 ILE A CA 1
ATOM 1234 C C . ILE A 1 166 ? -2.520 -7.292 9.492 1.00 92.12 166 ILE A C 1
ATOM 1236 O O . ILE A 1 166 ? -1.514 -7.367 8.788 1.00 92.12 166 ILE A O 1
ATOM 1240 N N . ASP A 1 167 ? -2.803 -8.200 10.424 1.00 92.56 167 ASP A N 1
ATOM 1241 C CA . ASP A 1 167 ? -1.930 -9.339 10.727 1.00 92.56 167 ASP A CA 1
ATOM 1242 C C . ASP A 1 167 ? -1.915 -10.393 9.608 1.00 92.56 167 ASP A C 1
ATOM 1244 O O . ASP A 1 167 ? -0.992 -11.203 9.538 1.00 92.56 167 ASP A O 1
ATOM 1248 N N . SER A 1 168 ? -2.904 -10.372 8.707 1.00 89.88 168 SER A N 1
ATOM 1249 C CA . SER A 1 168 ? -2.935 -11.247 7.529 1.00 89.88 168 SER A CA 1
ATOM 1250 C C . SER A 1 168 ? -2.023 -10.782 6.391 1.00 89.88 168 SER A C 1
ATOM 1252 O O . SER A 1 168 ? -1.830 -11.521 5.422 1.00 89.88 168 SER A O 1
ATOM 1254 N N . PHE A 1 169 ? -1.447 -9.578 6.484 1.00 87.56 169 PHE A N 1
ATOM 1255 C CA . PHE A 1 169 ? -0.522 -9.097 5.469 1.00 87.56 169 PHE A CA 1
ATOM 1256 C C . PHE A 1 169 ? 0.722 -9.983 5.392 1.00 87.56 169 PHE A C 1
ATOM 1258 O O . PHE A 1 169 ? 1.348 -10.281 6.413 1.00 87.56 169 PHE A O 1
ATOM 1265 N N . PRO A 1 170 ? 1.154 -10.368 4.181 1.00 82.50 170 PRO A N 1
ATOM 1266 C CA . PRO A 1 170 ? 2.418 -11.056 4.046 1.00 82.50 170 PRO A CA 1
ATOM 1267 C C . PRO A 1 170 ? 3.577 -10.144 4.428 1.00 82.50 170 PRO A C 1
ATOM 1269 O O . PRO A 1 170 ? 3.522 -8.913 4.343 1.00 82.50 170 PRO A O 1
ATOM 1272 N N . LYS A 1 171 ? 4.675 -10.789 4.817 1.00 82.94 171 LYS A N 1
ATOM 1273 C CA . LYS A 1 171 ? 5.904 -10.126 5.240 1.00 82.94 171 LYS A CA 1
ATOM 1274 C C . LYS A 1 171 ? 6.356 -9.084 4.212 1.00 82.94 171 LYS A C 1
ATOM 1276 O O . LYS A 1 171 ? 6.465 -9.382 3.030 1.00 82.94 171 LYS A O 1
ATOM 1281 N N . GLY A 1 172 ? 6.666 -7.876 4.682 1.00 83.44 172 GLY A N 1
ATOM 1282 C CA . GLY A 1 172 ? 7.099 -6.773 3.818 1.00 83.44 172 GLY A CA 1
ATOM 1283 C C . GLY A 1 172 ? 5.955 -6.064 3.089 1.00 83.44 172 GLY A C 1
ATOM 1284 O O . GLY A 1 172 ? 6.223 -5.327 2.148 1.00 83.44 172 GLY A O 1
ATOM 1285 N N . THR A 1 173 ? 4.702 -6.275 3.509 1.00 87.19 173 THR A N 1
ATOM 1286 C CA . THR A 1 173 ? 3.533 -5.463 3.131 1.00 87.19 173 THR A CA 1
ATOM 1287 C C . THR A 1 173 ? 2.990 -4.752 4.367 1.00 87.19 173 THR A C 1
ATOM 1289 O O . THR A 1 173 ? 2.966 -5.333 5.451 1.00 87.19 173 THR A O 1
ATOM 1292 N N . TRP A 1 174 ? 2.570 -3.494 4.237 1.00 90.88 174 TRP A N 1
ATOM 1293 C CA . TRP A 1 174 ? 2.022 -2.736 5.361 1.00 90.88 174 TRP A CA 1
ATOM 1294 C C . TRP A 1 174 ? 1.023 -1.658 4.938 1.00 90.88 174 TRP A C 1
ATOM 1296 O O . TRP A 1 174 ? 1.027 -1.160 3.809 1.00 90.88 174 TRP A O 1
ATOM 1306 N N . LEU A 1 175 ? 0.186 -1.271 5.903 1.00 93.31 175 LEU A N 1
ATOM 1307 C CA . LEU A 1 175 ? -0.725 -0.138 5.804 1.00 93.31 175 LEU A CA 1
ATOM 1308 C C . LEU A 1 175 ? 0.035 1.179 6.003 1.00 93.31 175 LEU A C 1
ATOM 1310 O O . LEU A 1 175 ? 0.803 1.319 6.955 1.00 93.31 175 LEU A O 1
ATOM 1314 N N . VAL A 1 176 ? -0.237 2.173 5.156 1.00 94.19 176 VAL A N 1
ATOM 1315 C CA . VAL A 1 176 ? 0.236 3.552 5.356 1.00 94.19 176 VAL A CA 1
ATOM 1316 C C . VAL A 1 176 ? -0.881 4.449 5.857 1.00 94.19 176 VAL A C 1
ATOM 1318 O O . VAL A 1 176 ? -0.683 5.206 6.803 1.00 94.19 176 VAL A O 1
ATOM 1321 N N . THR A 1 177 ? -2.060 4.377 5.250 1.00 94.38 177 THR A N 1
ATOM 1322 C CA . THR A 1 177 ? -3.226 5.093 5.761 1.00 94.38 177 THR A CA 1
ATOM 1323 C C . THR A 1 177 ? -4.513 4.424 5.307 1.00 94.38 177 THR A C 1
ATOM 1325 O O . THR A 1 177 ? -4.568 3.853 4.221 1.00 94.38 177 THR A O 1
ATOM 1328 N N . MET A 1 178 ? -5.538 4.484 6.148 1.00 94.12 178 MET A N 1
ATOM 1329 C CA . MET A 1 178 ? -6.902 4.103 5.812 1.00 94.12 178 MET A CA 1
ATOM 1330 C C . MET A 1 178 ? -7.876 5.067 6.486 1.00 94.12 178 MET A C 1
ATOM 1332 O O . MET A 1 178 ? -7.763 5.327 7.685 1.00 94.12 178 MET A O 1
ATOM 1336 N N . ASN A 1 179 ? -8.822 5.588 5.719 1.00 93.44 179 ASN A N 1
ATOM 1337 C CA . ASN A 1 179 ? -9.991 6.329 6.181 1.00 93.44 179 ASN A CA 1
ATOM 1338 C C . ASN A 1 179 ? -11.149 6.099 5.188 1.00 93.44 179 ASN A C 1
ATOM 1340 O O . ASN A 1 179 ? -11.024 5.282 4.277 1.00 93.44 179 ASN A O 1
ATOM 1344 N N . ALA A 1 180 ? -12.269 6.806 5.352 1.00 89.69 180 ALA A N 1
ATOM 1345 C CA . ALA A 1 180 ? -13.438 6.664 4.477 1.00 89.69 180 ALA A CA 1
ATOM 1346 C C . ALA A 1 180 ? -13.179 7.052 3.006 1.00 89.69 180 ALA A C 1
ATOM 1348 O O . ALA A 1 180 ? -13.871 6.584 2.106 1.00 89.69 180 ALA A O 1
ATOM 1349 N N . GLU A 1 181 ? -12.176 7.888 2.743 1.00 91.44 181 GLU A N 1
ATOM 1350 C CA . GLU A 1 181 ? -11.890 8.433 1.414 1.00 91.44 181 GLU A CA 1
ATOM 1351 C C . GLU A 1 181 ? -10.707 7.742 0.733 1.00 91.44 181 GLU A C 1
ATOM 1353 O O . GLU A 1 181 ? -10.684 7.632 -0.492 1.00 91.44 181 GLU A O 1
ATOM 1358 N N . ALA A 1 182 ? -9.748 7.234 1.507 1.00 92.56 182 ALA A N 1
ATOM 1359 C CA . ALA A 1 182 ? -8.463 6.768 1.016 1.00 92.56 182 ALA A CA 1
ATOM 1360 C C . ALA A 1 182 ? -7.981 5.497 1.723 1.00 92.56 182 ALA A C 1
ATOM 1362 O O . ALA A 1 182 ? -8.076 5.348 2.942 1.00 92.56 182 ALA A O 1
ATOM 1363 N N . LEU A 1 183 ? -7.364 4.622 0.935 1.00 92.88 183 LEU A N 1
ATOM 1364 C CA . LEU A 1 183 ? -6.575 3.483 1.375 1.00 92.88 183 LEU A CA 1
ATOM 1365 C C . LEU A 1 183 ? -5.208 3.536 0.688 1.00 92.88 183 LEU A C 1
ATOM 1367 O O . LEU A 1 183 ? -5.124 3.612 -0.536 1.00 92.88 183 LEU A O 1
ATOM 1371 N N . GLU A 1 184 ? -4.139 3.443 1.475 1.00 94.12 184 GLU A N 1
ATOM 1372 C CA . GLU A 1 184 ? -2.771 3.327 0.980 1.00 94.12 184 GLU A CA 1
ATOM 1373 C C . GLU A 1 184 ? -2.077 2.098 1.575 1.00 94.12 184 GLU A C 1
ATOM 1375 O O . GLU A 1 184 ? -1.874 2.008 2.790 1.00 94.12 184 GLU A O 1
ATOM 1380 N N . LEU A 1 185 ? -1.645 1.191 0.700 1.00 92.44 185 LEU A N 1
ATOM 1381 C CA . LEU A 1 185 ? -0.839 0.017 1.033 1.00 92.44 185 LEU A CA 1
ATOM 1382 C C . LEU A 1 185 ? 0.534 0.119 0.366 1.00 92.44 185 LEU A C 1
ATOM 1384 O O . LEU A 1 185 ? 0.660 0.651 -0.740 1.00 92.44 185 LEU A O 1
ATOM 1388 N N . ARG A 1 186 ? 1.571 -0.414 1.013 1.00 90.75 186 ARG A N 1
ATOM 1389 C CA . ARG A 1 186 ? 2.919 -0.501 0.439 1.00 90.75 186 ARG A CA 1
ATOM 1390 C C . ARG A 1 186 ? 3.513 -1.886 0.610 1.00 90.75 186 ARG A C 1
ATOM 1392 O O . ARG A 1 186 ? 3.200 -2.576 1.575 1.00 90.75 186 ARG A O 1
ATOM 1399 N N . ALA A 1 187 ? 4.387 -2.251 -0.319 1.00 87.69 187 ALA A N 1
ATOM 1400 C CA . ALA A 1 187 ? 5.187 -3.462 -0.245 1.00 87.69 187 ALA A CA 1
ATOM 1401 C C . ALA A 1 187 ? 6.615 -3.213 -0.743 1.00 87.69 187 ALA A C 1
ATOM 1403 O O . ALA A 1 187 ? 6.813 -2.438 -1.682 1.00 87.69 187 ALA A O 1
ATOM 1404 N N . ASP A 1 188 ? 7.598 -3.874 -0.129 1.00 81.50 188 ASP A N 1
ATOM 1405 C CA . ASP A 1 188 ? 9.017 -3.755 -0.487 1.00 81.50 188 ASP A CA 1
ATOM 1406 C C . ASP A 1 188 ? 9.674 -5.113 -0.808 1.00 81.50 188 ASP A C 1
ATOM 1408 O O . ASP A 1 188 ? 10.162 -5.349 -1.907 1.00 81.50 188 ASP A O 1
ATOM 1412 N N . THR A 1 189 ? 9.612 -6.071 0.108 1.00 67.81 189 THR A N 1
ATOM 1413 C CA . THR A 1 189 ? 10.309 -7.356 -0.013 1.00 67.81 189 THR A CA 1
ATOM 1414 C C . THR A 1 189 ? 9.623 -8.284 -1.028 1.00 67.81 189 THR A C 1
ATOM 1416 O O . THR A 1 189 ? 10.296 -8.740 -1.952 1.00 67.81 189 THR A O 1
ATOM 1419 N N . PRO A 1 190 ? 8.287 -8.494 -0.983 1.00 63.00 190 PRO A N 1
ATOM 1420 C CA . PRO A 1 190 ? 7.594 -9.304 -1.992 1.00 63.00 190 PRO A CA 1
ATOM 1421 C C . PRO A 1 190 ? 7.573 -8.643 -3.372 1.00 63.00 190 PRO A C 1
ATOM 1423 O O . PRO A 1 190 ? 7.550 -9.331 -4.386 1.00 63.00 190 PRO A O 1
ATOM 1426 N N . ALA A 1 191 ? 7.611 -7.307 -3.422 1.00 64.06 191 ALA A N 1
ATOM 1427 C CA . ALA A 1 191 ? 7.679 -6.560 -4.675 1.00 64.06 191 ALA A CA 1
ATOM 1428 C C . ALA A 1 191 ? 9.007 -6.786 -5.420 1.00 64.06 191 ALA A C 1
ATOM 1430 O O . ALA A 1 191 ? 9.043 -6.695 -6.650 1.00 64.06 191 ALA A O 1
ATOM 1431 N N . ALA A 1 192 ? 10.083 -7.081 -4.685 1.00 66.56 192 ALA A N 1
ATOM 1432 C CA . ALA A 1 192 ? 11.381 -7.430 -5.248 1.00 66.56 192 ALA A CA 1
ATOM 1433 C C . ALA A 1 192 ? 11.459 -8.895 -5.720 1.00 66.56 192 ALA A C 1
ATOM 1435 O O . ALA A 1 192 ? 12.157 -9.169 -6.694 1.00 66.56 192 ALA A O 1
ATOM 1436 N N . GLU A 1 193 ? 10.752 -9.818 -5.059 1.00 76.62 193 GLU A N 1
ATOM 1437 C CA . GLU A 1 193 ? 10.799 -11.261 -5.352 1.00 76.62 193 GLU A CA 1
ATOM 1438 C C . GLU A 1 193 ? 9.773 -11.701 -6.415 1.00 76.62 193 GLU A C 1
ATOM 1440 O O . GLU A 1 193 ? 10.142 -12.361 -7.385 1.00 76.62 193 GLU A O 1
ATOM 1445 N N . ASP A 1 194 ? 8.501 -11.309 -6.268 1.00 85.44 194 ASP A N 1
ATOM 1446 C CA . ASP A 1 194 ? 7.413 -11.597 -7.214 1.00 85.44 194 ASP A CA 1
ATOM 1447 C C . ASP A 1 194 ? 6.430 -10.419 -7.295 1.00 85.44 194 ASP A C 1
ATOM 1449 O O . ASP A 1 194 ? 5.385 -10.347 -6.638 1.00 85.44 194 ASP A O 1
ATOM 1453 N N . ALA A 1 195 ? 6.782 -9.476 -8.163 1.00 86.19 195 ALA A N 1
ATOM 1454 C CA . ALA A 1 195 ? 6.029 -8.255 -8.400 1.00 86.19 195 ALA A CA 1
ATOM 1455 C C . ALA A 1 195 ? 4.585 -8.501 -8.872 1.00 86.19 195 ALA A C 1
ATOM 1457 O O . ALA A 1 195 ? 3.689 -7.742 -8.506 1.00 86.19 195 ALA A O 1
ATOM 1458 N N . ILE A 1 196 ? 4.337 -9.537 -9.679 1.00 90.88 196 ILE A N 1
ATOM 1459 C CA . ILE A 1 196 ? 2.999 -9.792 -10.233 1.00 90.88 196 ILE A CA 1
ATOM 1460 C C . ILE A 1 196 ? 2.080 -10.296 -9.128 1.00 90.88 196 ILE A C 1
ATOM 1462 O O . ILE A 1 196 ? 0.986 -9.757 -8.947 1.00 90.88 196 ILE A O 1
ATOM 1466 N N . THR A 1 197 ? 2.524 -11.303 -8.375 1.00 87.50 197 THR A 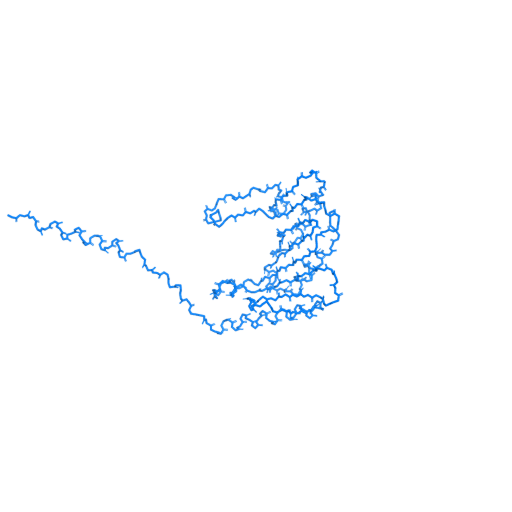N 1
ATOM 1467 C CA . THR A 1 197 ? 1.750 -11.849 -7.256 1.00 87.50 197 THR A CA 1
ATOM 1468 C C . THR A 1 197 ? 1.526 -10.786 -6.186 1.00 87.50 197 THR A C 1
ATOM 1470 O O . THR A 1 197 ? 0.400 -10.620 -5.718 1.00 87.50 197 THR A O 1
ATOM 1473 N N . CYS A 1 198 ? 2.553 -9.991 -5.868 1.00 86.12 198 CYS A N 1
ATOM 1474 C CA . CYS A 1 198 ? 2.436 -8.877 -4.930 1.00 86.12 198 CYS A CA 1
ATOM 1475 C C . CYS A 1 198 ? 1.389 -7.846 -5.385 1.00 86.12 198 CYS A C 1
ATOM 1477 O O . CYS A 1 198 ? 0.510 -7.474 -4.609 1.00 86.12 198 CYS A O 1
ATOM 1479 N N . ALA A 1 199 ? 1.425 -7.426 -6.652 1.00 89.56 199 ALA A N 1
ATOM 1480 C CA . ALA A 1 199 ? 0.471 -6.460 -7.183 1.00 89.56 199 ALA A CA 1
ATOM 1481 C C . ALA A 1 199 ? -0.970 -6.998 -7.194 1.00 89.56 199 ALA A C 1
ATOM 1483 O O . ALA A 1 199 ? -1.888 -6.279 -6.799 1.00 89.56 199 ALA A O 1
ATOM 1484 N N . ARG A 1 200 ? -1.177 -8.265 -7.591 1.00 90.06 200 ARG A N 1
ATOM 1485 C CA . ARG A 1 200 ? -2.498 -8.923 -7.532 1.00 90.06 200 ARG A CA 1
ATOM 1486 C C . ARG A 1 200 ? -3.048 -8.931 -6.122 1.00 90.06 200 ARG A C 1
ATOM 1488 O O . ARG A 1 200 ? -4.179 -8.516 -5.909 1.00 90.06 200 ARG A O 1
ATOM 1495 N N . MET A 1 201 ? -2.225 -9.330 -5.167 1.00 86.81 201 MET A N 1
ATOM 1496 C CA . MET A 1 201 ? -2.608 -9.361 -3.769 1.00 86.81 201 MET A CA 1
ATOM 1497 C C . MET A 1 201 ? -2.951 -7.964 -3.245 1.00 86.81 201 MET A C 1
ATOM 1499 O O . MET A 1 201 ? -3.990 -7.809 -2.622 1.00 86.81 201 MET A O 1
ATOM 1503 N N . LEU A 1 202 ? -2.139 -6.933 -3.509 1.00 88.88 202 LEU A N 1
ATOM 1504 C CA . LEU A 1 202 ? -2.463 -5.562 -3.090 1.00 88.88 202 LEU A CA 1
ATOM 1505 C C . LEU A 1 202 ? -3.823 -5.109 -3.650 1.00 88.88 202 LEU A C 1
ATOM 1507 O O . LEU A 1 202 ? -4.601 -4.479 -2.933 1.00 88.88 202 LEU A O 1
ATOM 1511 N N . LEU A 1 203 ? -4.120 -5.450 -4.908 1.00 88.88 203 LEU A N 1
ATOM 1512 C CA . LEU A 1 203 ? -5.405 -5.158 -5.550 1.00 88.88 203 LEU A CA 1
ATOM 1513 C C . LEU A 1 203 ? -6.566 -5.943 -4.930 1.00 88.88 203 LEU A C 1
ATOM 1515 O O . LEU A 1 203 ? -7.619 -5.367 -4.663 1.00 88.88 203 LEU A O 1
ATOM 1519 N N . GLU A 1 204 ? -6.392 -7.245 -4.714 1.00 87.44 204 GLU A N 1
ATOM 1520 C CA . GLU A 1 204 ? -7.379 -8.108 -4.061 1.00 87.44 204 GLU A CA 1
ATOM 1521 C C . GLU A 1 204 ? -7.681 -7.611 -2.661 1.00 87.44 204 GLU A C 1
ATOM 1523 O O . GLU A 1 204 ? -8.845 -7.485 -2.294 1.00 87.44 204 GLU A O 1
ATOM 1528 N N . GLU A 1 205 ? -6.632 -7.269 -1.916 1.00 84.38 205 GLU A N 1
ATOM 1529 C CA . GLU A 1 205 ? -6.743 -6.598 -0.646 1.00 84.38 205 GLU A CA 1
ATOM 1530 C C . GLU A 1 205 ? -7.614 -5.344 -0.833 1.00 84.38 205 GLU A C 1
ATOM 1532 O O . GLU A 1 205 ? -8.729 -5.314 -0.324 1.00 84.38 205 GLU A O 1
ATOM 1537 N N . ALA A 1 206 ? -7.201 -4.337 -1.599 1.00 83.12 206 ALA A N 1
ATOM 1538 C CA . ALA A 1 206 ? -7.965 -3.091 -1.759 1.00 83.12 206 ALA A CA 1
ATOM 1539 C C . ALA A 1 206 ? -9.463 -3.260 -2.107 1.00 83.12 206 ALA A C 1
ATOM 1541 O O . ALA A 1 206 ? -10.257 -2.381 -1.783 1.00 83.12 206 ALA A O 1
ATOM 1542 N N . ARG A 1 207 ? -9.854 -4.381 -2.725 1.00 80.69 207 ARG A N 1
ATOM 1543 C CA . ARG A 1 207 ? -11.232 -4.698 -3.134 1.00 80.69 207 ARG A CA 1
ATOM 1544 C C . ARG A 1 207 ? -12.063 -5.469 -2.104 1.00 80.69 207 ARG A C 1
ATOM 1546 O O . ARG A 1 207 ? -13.271 -5.599 -2.298 1.00 80.69 207 ARG A O 1
ATOM 1553 N N . LYS A 1 208 ? -11.469 -6.006 -1.036 1.00 76.19 208 LYS A N 1
ATOM 1554 C CA . LYS A 1 208 ? -12.223 -6.744 -0.010 1.00 76.19 208 LYS A CA 1
ATOM 1555 C C . LYS A 1 208 ? -13.181 -5.791 0.729 1.00 76.19 208 LYS A C 1
ATOM 1557 O O . LYS A 1 208 ? -12.736 -4.729 1.169 1.00 76.19 208 LYS A O 1
ATOM 1562 N N . PRO A 1 209 ? -14.467 -6.152 0.911 1.00 62.81 209 PRO A N 1
ATOM 1563 C CA . PRO A 1 209 ? -15.347 -5.434 1.829 1.00 62.81 209 PRO A CA 1
ATOM 1564 C C . PRO A 1 209 ? -14.788 -5.580 3.247 1.00 62.81 209 PRO A C 1
ATOM 1566 O O . PRO A 1 209 ? -14.446 -6.689 3.667 1.00 62.81 209 PRO A O 1
ATOM 1569 N N . ARG A 1 210 ? -14.607 -4.460 3.948 1.00 65.25 210 ARG A N 1
ATOM 1570 C CA . ARG A 1 210 ? -13.818 -4.404 5.181 1.00 65.25 210 ARG A CA 1
ATOM 1571 C C . ARG A 1 210 ? -14.387 -3.393 6.157 1.00 65.25 210 ARG A C 1
ATOM 1573 O O . ARG A 1 210 ? -14.458 -2.217 5.810 1.00 65.25 210 ARG A O 1
ATOM 1580 N N . VAL A 1 211 ? -14.562 -3.891 7.383 1.00 58.38 211 VAL A N 1
ATOM 1581 C CA . VAL A 1 211 ? -14.993 -3.176 8.594 1.00 58.38 211 VAL A CA 1
ATOM 1582 C C . VAL A 1 211 ? -16.445 -2.711 8.537 1.00 58.38 211 VAL A C 1
ATOM 1584 O O . VAL A 1 211 ? -16.849 -2.102 7.528 1.00 58.38 211 VAL A O 1
#

Foldseek 3Di:
DPDPPPVPVVVVVVCVVVVPPDPPPPPDPDPPVVLVVVQLVVLVVLQVVLLVLVCWDWDADPVFSFKTWTGHPPDPQAKIKIKGWCCGVVVHNDVPDRFIKIKIKGFAFPPFDAQKKKAAFDDDPVCVVVVNPGGAAPDAAPLGGGMHIGHPPPDDDPPVQVSVLQSPDPPQKHWGMHGRGMTMIMGTHCCVVPVNVVVVVVVVSSPDRGD

Organism: NCBI:txid2829994

Secondary structure (DSSP, 8-state):
---SSSHHHHHHHHHHHHTTS-----------HHHHHHHHHHHHHHHHHHHHHHTPEEEE-SS-TT-EEEE-TT--S--EEEEE-HHHHTS---GGG---EEEEEEPPPTTPPTTEEEEPPP--HHHHHHT---SPPSEE-TT--EEEEEETT-----HHHHHHHHHTSPTTEEEEEE-SS-EEEEESHHHHH-HHHHHHHHHHHHHS---